Protein AF-A0A8H6G2B4-F1 (afdb_monomer_lite)

Sequence (271 aa):
MQVESRLWPNADLADTNFRVPQVEKMSNISSPSACAISYGSRSFRQDRLPNHQGVSQFLEAVSESLSATGGRSESVWRVLTLRGIDALGGPITESSQVKSTVQRVLETLRPLTTPSESADLKEALISIASKSVTLWESARKDEARLVVVKQPDPSDENKWQAEDMCGMEELSMPPDGKIDTTGLDPLCLFPSLLHINSRGETVVLHRGSALFPTARVWIQGMLGKARHEEELAKALMEARSKVNARRISFSVGPNSPTGGKLDTKPVPDGN

Secondary structure (DSSP, 8-state):
------PPPP---------PPP--------------B-----SS-GGGSTT-HHHHHHHHHHHHHHHHH-HHHHHHHHHHHHHHHHHHS----HHHHHHHHHHHHHHHHGGGS-HHHHHHHHHHHHHHHHHHHHHHHHHHH---EEEEE-S--TT-GGGEEE---TT------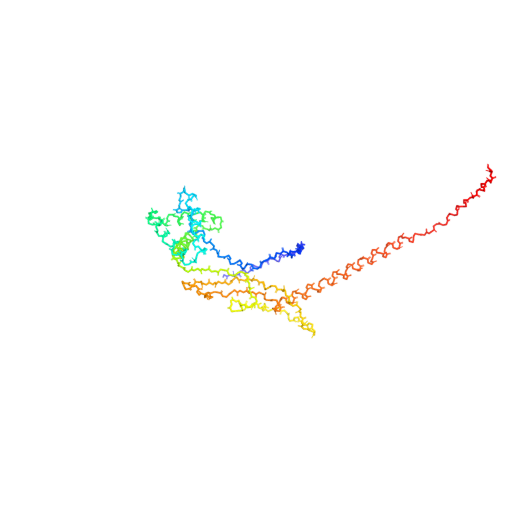-TT-----TTPPPEEEE-EEEEE-TTS-EEEEE-EEEE-TTSHHHHHHHHHHHHHHHHHHHHHHHHHHHHHHHHHHHH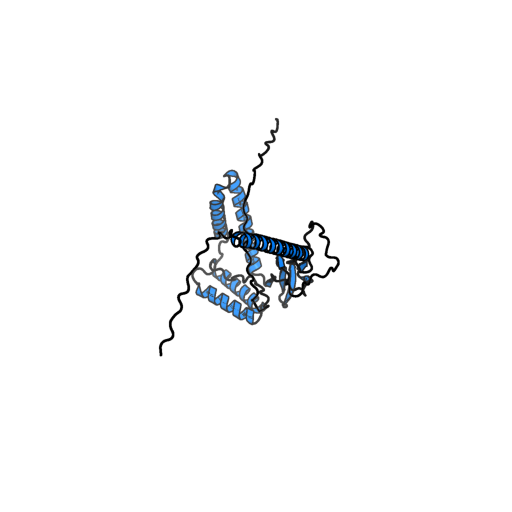-------------PPPPP--

pLDDT: mean 75.26, std 19.35, range [31.31, 97.19]

Structure (mmCIF, N/CA/C/O backbone):
data_AF-A0A8H6G2B4-F1
#
_entry.id   AF-A0A8H6G2B4-F1
#
loop_
_atom_site.group_PDB
_atom_site.id
_atom_site.type_symbol
_atom_site.label_atom_id
_atom_site.label_alt_id
_atom_site.label_comp_id
_atom_site.label_asym_id
_atom_site.label_entity_id
_atom_site.label_seq_id
_atom_site.pdbx_PDB_ins_code
_atom_site.Cartn_x
_atom_site.Cartn_y
_atom_site.Cartn_z
_atom_site.occupancy
_atom_site.B_iso_or_equiv
_atom_site.auth_seq_id
_atom_site.auth_comp_id
_atom_site.auth_asym_id
_atom_site.auth_atom_id
_atom_site.pdbx_PDB_model_num
ATOM 1 N N . MET A 1 1 ? 27.800 38.402 24.213 1.00 40.50 1 MET A N 1
ATOM 2 C CA . MET A 1 1 ? 27.740 36.953 23.930 1.00 40.50 1 MET A CA 1
ATOM 3 C C . MET A 1 1 ? 27.897 36.777 22.432 1.00 40.50 1 MET A C 1
ATOM 5 O O . MET A 1 1 ? 27.013 37.183 21.693 1.00 40.50 1 MET A O 1
ATOM 9 N N . GLN A 1 2 ? 29.071 36.321 21.998 1.00 32.38 2 GLN A N 1
ATOM 10 C CA . GLN A 1 2 ? 29.394 36.069 20.592 1.00 32.38 2 GLN A CA 1
ATOM 11 C C . GLN A 1 2 ? 28.967 34.642 20.238 1.00 32.38 2 GLN A C 1
ATOM 13 O O . GLN A 1 2 ? 29.240 33.715 20.997 1.00 32.38 2 GLN A O 1
ATOM 18 N N . VAL A 1 3 ? 28.261 34.488 19.119 1.00 37.81 3 VAL A N 1
ATOM 19 C CA . VAL A 1 3 ? 27.834 33.195 18.576 1.00 37.81 3 VAL A CA 1
ATOM 20 C C . VAL A 1 3 ? 28.894 32.760 17.567 1.00 37.81 3 VAL A C 1
ATOM 22 O O . VAL A 1 3 ? 29.012 33.356 16.500 1.00 37.81 3 VAL A O 1
ATOM 25 N N . GLU A 1 4 ? 29.697 31.759 17.925 1.00 38.44 4 GLU A N 1
ATOM 26 C CA . GLU A 1 4 ? 30.631 31.109 17.003 1.00 38.44 4 GLU A CA 1
ATOM 27 C C . GLU A 1 4 ? 29.887 30.070 16.154 1.00 38.44 4 GLU A C 1
ATOM 29 O O . GLU A 1 4 ? 29.461 29.022 16.641 1.00 38.44 4 GLU A O 1
ATOM 34 N N . SER A 1 5 ? 29.755 30.360 14.861 1.00 39.59 5 SER A N 1
ATOM 35 C CA . SER A 1 5 ? 29.300 29.414 13.844 1.00 39.59 5 SER A CA 1
ATOM 36 C C . SER A 1 5 ? 30.418 28.418 13.528 1.00 39.59 5 SER A C 1
ATOM 38 O O . SER A 1 5 ? 31.411 28.772 12.893 1.00 39.59 5 SER A O 1
ATOM 40 N N . ARG A 1 6 ? 30.265 27.159 13.953 1.00 46.75 6 ARG A N 1
ATOM 41 C CA . ARG A 1 6 ? 31.164 26.066 13.557 1.00 46.75 6 ARG A CA 1
ATOM 42 C C . ARG A 1 6 ? 30.750 25.508 12.195 1.00 46.75 6 ARG A C 1
ATOM 44 O O . ARG A 1 6 ? 29.712 24.866 12.062 1.00 46.75 6 ARG A O 1
ATOM 51 N N . LEU A 1 7 ? 31.594 25.773 11.202 1.00 39.38 7 LEU A N 1
ATOM 52 C CA . LEU A 1 7 ? 31.615 25.122 9.894 1.00 39.38 7 LEU A CA 1
ATOM 53 C C . LEU A 1 7 ? 31.974 23.637 10.059 1.00 39.38 7 LEU A C 1
ATOM 55 O O . LEU A 1 7 ? 32.959 23.301 10.717 1.00 39.38 7 LEU A O 1
ATOM 59 N N . TRP A 1 8 ? 31.181 22.757 9.452 1.00 40.25 8 TRP A N 1
ATOM 60 C CA . TRP A 1 8 ? 31.509 21.340 9.300 1.00 40.25 8 TRP A CA 1
ATOM 61 C C . TRP A 1 8 ? 32.513 21.165 8.148 1.00 40.25 8 TRP A C 1
ATOM 63 O O . TRP A 1 8 ? 32.355 21.829 7.121 1.00 40.25 8 TRP A O 1
ATOM 73 N N . PRO A 1 9 ? 33.534 20.300 8.273 1.00 45.75 9 PRO A N 1
ATOM 74 C CA . PRO A 1 9 ? 34.445 20.018 7.173 1.00 45.75 9 PRO A CA 1
ATOM 75 C C . PRO A 1 9 ? 33.804 19.068 6.152 1.00 45.75 9 PRO A C 1
ATOM 77 O O . PRO A 1 9 ? 33.114 18.113 6.510 1.00 45.75 9 PRO A O 1
ATOM 80 N N . ASN A 1 10 ? 34.072 19.356 4.877 1.00 37.41 10 ASN A N 1
ATOM 81 C CA . ASN A 1 10 ? 33.730 18.541 3.717 1.00 37.41 10 ASN A CA 1
ATOM 82 C C . ASN A 1 10 ? 34.244 17.105 3.884 1.00 37.41 10 ASN A C 1
ATOM 84 O O . ASN A 1 10 ? 35.442 16.887 4.062 1.00 37.41 10 ASN A O 1
ATOM 88 N N . ALA A 1 11 ? 33.335 16.136 3.794 1.00 41.44 11 ALA A N 1
ATOM 89 C CA . ALA A 1 11 ? 33.684 14.739 3.609 1.00 41.44 11 ALA A CA 1
ATOM 90 C C . ALA A 1 11 ? 33.823 14.467 2.105 1.00 41.44 11 ALA A C 1
ATOM 92 O O . ALA A 1 11 ? 32.829 14.460 1.378 1.00 41.44 11 ALA A O 1
ATOM 93 N N . ASP A 1 12 ? 35.061 14.260 1.658 1.00 39.97 12 ASP A N 1
ATOM 94 C CA . ASP A 1 12 ? 35.385 13.695 0.349 1.00 39.97 12 ASP A CA 1
ATOM 95 C C . ASP A 1 12 ? 34.819 12.269 0.255 1.00 39.97 12 ASP A C 1
ATOM 97 O O . ASP A 1 12 ? 35.324 11.328 0.870 1.00 39.97 12 ASP A O 1
ATOM 101 N N . LEU A 1 13 ? 33.747 12.115 -0.520 1.00 42.53 13 LEU A N 1
ATOM 102 C CA . LEU A 1 13 ? 33.187 10.829 -0.929 1.00 42.53 13 LEU A CA 1
ATOM 103 C C . LEU A 1 13 ? 33.831 10.421 -2.257 1.00 42.53 13 LEU A C 1
ATOM 105 O O . LEU A 1 13 ? 33.310 10.701 -3.334 1.00 42.53 13 LEU A O 1
ATOM 109 N N . ALA A 1 14 ? 34.986 9.764 -2.165 1.00 42.88 14 ALA A N 1
ATOM 110 C CA . ALA A 1 14 ? 35.600 9.067 -3.287 1.00 42.88 14 ALA A CA 1
ATOM 111 C C . ALA A 1 14 ? 35.003 7.656 -3.445 1.00 42.88 14 ALA A C 1
ATOM 113 O O . ALA A 1 14 ? 34.904 6.898 -2.482 1.00 42.88 14 ALA A O 1
ATOM 114 N N . ASP A 1 15 ? 34.626 7.342 -4.686 1.00 44.22 15 ASP A N 1
ATOM 115 C CA . ASP A 1 15 ? 34.469 6.015 -5.293 1.00 44.22 15 ASP A CA 1
ATOM 116 C C . ASP A 1 15 ? 33.775 4.915 -4.477 1.00 44.22 15 ASP A C 1
ATOM 118 O O . ASP A 1 15 ? 34.398 4.035 -3.879 1.00 44.22 15 ASP A O 1
ATOM 122 N N . THR A 1 16 ? 32.448 4.849 -4.613 1.00 39.00 16 THR A N 1
ATOM 123 C CA . THR A 1 16 ? 31.726 3.579 -4.471 1.00 39.00 16 THR A CA 1
ATOM 124 C C . THR A 1 16 ? 31.306 3.078 -5.850 1.00 39.00 16 THR A C 1
ATOM 126 O O . THR A 1 16 ? 30.419 3.621 -6.503 1.00 39.00 16 THR A O 1
ATOM 129 N N . ASN A 1 17 ? 31.971 2.013 -6.304 1.00 37.25 17 ASN A N 1
ATOM 130 C CA . ASN A 1 17 ? 31.583 1.229 -7.474 1.00 37.25 17 ASN A CA 1
ATOM 131 C C . ASN A 1 17 ? 30.217 0.570 -7.225 1.00 37.25 17 ASN A C 1
ATOM 133 O O . ASN A 1 17 ? 30.130 -0.557 -6.732 1.00 37.25 17 ASN A O 1
ATOM 137 N N . PHE A 1 18 ? 29.141 1.277 -7.562 1.00 32.81 18 PHE A N 1
ATOM 138 C CA . PHE A 1 18 ? 27.784 0.752 -7.496 1.00 32.81 18 PHE A CA 1
ATOM 139 C C . PHE A 1 18 ? 27.520 -0.131 -8.723 1.00 32.81 18 PHE A C 1
ATOM 141 O O . PHE A 1 18 ? 27.184 0.338 -9.809 1.00 32.81 18 PHE A O 1
ATOM 148 N N . ARG A 1 19 ? 27.714 -1.444 -8.566 1.00 32.34 19 ARG A N 1
ATOM 149 C CA . ARG A 1 19 ? 27.323 -2.442 -9.569 1.00 32.34 19 ARG A CA 1
ATOM 150 C C . ARG A 1 19 ? 25.804 -2.610 -9.523 1.00 32.34 19 ARG A C 1
ATOM 152 O O . ARG A 1 19 ? 25.279 -3.246 -8.614 1.00 32.34 19 ARG A O 1
ATOM 159 N N . VAL A 1 20 ? 25.107 -2.055 -10.510 1.00 33.66 20 VAL A N 1
ATOM 160 C CA . VAL A 1 20 ? 23.680 -2.323 -10.738 1.00 33.66 20 VAL A CA 1
ATOM 161 C C . VAL A 1 20 ? 23.525 -3.801 -11.137 1.00 33.66 20 VAL A C 1
ATOM 163 O O . VAL A 1 20 ? 24.169 -4.226 -12.101 1.00 33.66 20 VAL A O 1
ATOM 166 N N . PRO A 1 21 ? 22.722 -4.615 -10.427 1.00 35.72 21 PRO A N 1
ATOM 167 C CA . PRO A 1 21 ? 22.418 -5.972 -10.864 1.00 35.72 21 PRO A CA 1
ATOM 168 C C . PRO A 1 21 ? 21.688 -5.927 -12.208 1.00 35.72 21 PRO A C 1
ATOM 170 O O . PRO A 1 21 ? 20.713 -5.190 -12.362 1.00 35.72 21 PRO A O 1
ATOM 173 N N . GLN A 1 22 ? 22.145 -6.718 -13.182 1.00 31.80 22 GLN A N 1
ATOM 174 C CA . GLN A 1 22 ? 21.378 -6.935 -14.402 1.00 31.80 22 GLN A CA 1
ATOM 175 C C . GLN A 1 22 ? 20.041 -7.583 -14.038 1.00 31.80 22 GLN A C 1
ATOM 177 O O . GLN A 1 22 ? 19.995 -8.694 -13.513 1.00 31.80 22 GLN A O 1
ATOM 182 N N . VAL A 1 23 ? 18.956 -6.867 -14.320 1.00 33.72 23 VAL A N 1
ATOM 183 C CA . VAL A 1 23 ? 17.597 -7.400 -14.272 1.00 33.72 23 VAL A CA 1
ATOM 184 C C . VAL A 1 23 ? 17.435 -8.302 -15.492 1.00 33.72 23 VAL A C 1
ATOM 186 O O . VAL A 1 23 ? 17.144 -7.840 -16.596 1.00 33.72 23 VAL A O 1
ATOM 189 N N . GLU A 1 24 ? 17.696 -9.594 -15.309 1.00 35.00 24 GLU A N 1
ATOM 190 C CA . GLU A 1 24 ? 17.334 -10.606 -16.295 1.00 35.00 24 GLU A CA 1
ATOM 191 C C . GLU A 1 24 ? 15.809 -10.656 -16.456 1.00 35.00 24 GLU A C 1
ATOM 193 O O . GLU A 1 24 ? 15.037 -10.573 -15.499 1.00 35.00 24 GLU A O 1
ATOM 198 N N . LYS A 1 25 ? 15.395 -10.746 -17.720 1.00 43.56 25 LYS A N 1
ATOM 199 C CA . LYS A 1 25 ? 14.019 -10.704 -18.215 1.00 43.56 25 LYS A CA 1
ATOM 200 C C . LYS A 1 25 ? 13.110 -11.707 -17.492 1.00 43.56 25 LYS A C 1
ATOM 202 O O . LYS A 1 25 ? 13.072 -12.882 -17.844 1.00 43.56 25 LYS A O 1
ATOM 207 N N . MET A 1 26 ? 12.293 -11.216 -16.563 1.00 31.31 26 MET A N 1
ATOM 208 C CA . MET A 1 26 ? 11.076 -11.895 -16.117 1.00 31.31 26 MET A CA 1
ATOM 209 C C . MET A 1 26 ? 9.918 -11.524 -17.048 1.00 31.31 26 MET A C 1
ATOM 211 O O . MET A 1 26 ? 9.077 -10.695 -16.726 1.00 31.31 26 MET A O 1
ATOM 215 N N . SER A 1 27 ? 9.879 -12.128 -18.232 1.00 38.53 27 SER A N 1
ATOM 216 C CA . SER A 1 27 ? 8.705 -12.095 -19.106 1.00 38.53 27 SER A CA 1
ATOM 217 C C . SER A 1 27 ? 8.196 -13.521 -19.253 1.00 38.53 27 SER A C 1
ATOM 219 O O . SER A 1 27 ? 8.624 -14.211 -20.171 1.00 38.53 27 SER A O 1
ATOM 221 N N . ASN A 1 28 ? 7.393 -13.972 -18.283 1.00 33.97 28 ASN A N 1
ATOM 222 C CA . ASN A 1 28 ? 6.428 -15.076 -18.390 1.00 33.97 28 ASN A CA 1
ATOM 223 C C . ASN A 1 28 ? 5.639 -15.207 -17.073 1.00 33.97 28 ASN A C 1
ATOM 225 O O . ASN A 1 28 ? 5.866 -16.121 -16.285 1.00 33.97 28 ASN A O 1
ATOM 229 N N . ILE A 1 29 ? 4.699 -14.291 -16.831 1.00 36.22 29 ILE A N 1
ATOM 230 C CA . ILE A 1 29 ? 3.568 -14.550 -15.931 1.00 36.22 29 ILE A CA 1
ATOM 231 C C . ILE A 1 29 ? 2.305 -14.168 -16.697 1.00 36.22 29 ILE A C 1
ATOM 233 O O . ILE A 1 29 ? 1.880 -13.018 -16.725 1.00 36.22 29 ILE A O 1
ATOM 237 N N . SER A 1 30 ? 1.728 -15.155 -17.374 1.00 36.88 30 SER A N 1
ATOM 238 C CA . SER A 1 30 ? 0.369 -15.082 -17.889 1.00 36.88 30 SER A CA 1
ATOM 239 C C . SER A 1 30 ? -0.607 -15.256 -16.723 1.00 36.88 30 SER A C 1
ATOM 241 O O . SER A 1 30 ? -0.715 -16.362 -16.197 1.00 36.88 30 SER A O 1
ATOM 243 N N . SER A 1 31 ? -1.280 -14.182 -16.307 1.00 34.62 31 SER A N 1
ATOM 244 C CA . SER A 1 31 ? -2.735 -14.123 -16.060 1.00 34.62 31 SER A CA 1
ATOM 245 C C . SER A 1 31 ? -3.090 -12.816 -15.321 1.00 34.62 31 SER A C 1
ATOM 247 O O . SER A 1 31 ? -2.552 -12.579 -14.237 1.00 34.62 31 SER A O 1
ATOM 249 N N . PRO A 1 32 ? -3.998 -11.968 -15.841 1.00 37.84 32 PRO A N 1
ATOM 250 C CA . PRO A 1 32 ? -4.418 -10.736 -15.189 1.00 37.84 32 PRO A CA 1
ATOM 251 C C . PRO A 1 32 ? -5.609 -11.025 -14.268 1.00 37.84 32 PRO A C 1
ATOM 253 O O . PRO A 1 32 ? -6.746 -10.652 -14.546 1.00 37.84 32 PRO A O 1
ATOM 256 N N . SER A 1 33 ? -5.376 -11.712 -13.152 1.00 33.28 33 SER A N 1
ATOM 257 C CA . SER A 1 33 ? -6.290 -11.580 -12.018 1.00 33.28 33 SER A CA 1
ATOM 258 C C . SER A 1 33 ? -5.812 -10.378 -11.225 1.00 33.28 33 SER A C 1
ATOM 260 O O . SER A 1 33 ? -4.737 -10.441 -10.628 1.00 33.28 33 SER A O 1
ATOM 262 N N . ALA A 1 34 ? -6.582 -9.288 -11.239 1.00 35.31 34 ALA A N 1
ATOM 263 C CA . ALA A 1 34 ? -6.376 -8.153 -10.355 1.00 35.31 34 ALA A CA 1
ATOM 264 C C . ALA A 1 34 ? -6.182 -8.680 -8.928 1.00 35.31 34 ALA A C 1
ATOM 266 O O . ALA A 1 34 ? -7.138 -9.066 -8.254 1.00 35.31 34 ALA A O 1
ATOM 267 N N . CYS A 1 35 ? -4.929 -8.728 -8.475 1.00 35.50 35 CYS A N 1
ATOM 268 C CA . CYS A 1 35 ? -4.586 -9.008 -7.093 1.00 35.50 35 CYS A CA 1
ATOM 269 C C . CYS A 1 35 ? -4.943 -7.745 -6.310 1.00 35.50 35 CYS A C 1
ATOM 271 O O . CYS A 1 35 ? -4.088 -6.973 -5.874 1.00 35.50 35 CYS A O 1
ATOM 273 N N . ALA A 1 36 ? -6.247 -7.515 -6.153 1.00 38.69 36 ALA A N 1
ATOM 274 C CA . ALA A 1 36 ? -6.768 -6.795 -5.019 1.00 38.69 36 ALA A CA 1
ATOM 275 C C . ALA A 1 36 ? -6.333 -7.618 -3.810 1.00 38.69 36 ALA A C 1
ATOM 277 O O . ALA A 1 36 ? -7.033 -8.520 -3.354 1.00 38.69 36 ALA A O 1
ATOM 278 N N . ILE A 1 37 ? -5.135 -7.323 -3.308 1.00 40.34 37 ILE A N 1
ATOM 279 C CA . ILE A 1 37 ? -4.784 -7.645 -1.941 1.00 40.34 37 ILE A CA 1
ATOM 280 C C . ILE A 1 37 ? -5.748 -6.776 -1.138 1.00 40.34 37 ILE A C 1
ATOM 282 O O . ILE A 1 37 ? -5.426 -5.659 -0.733 1.00 40.34 37 ILE A O 1
ATOM 286 N N . SER A 1 38 ? -6.976 -7.270 -0.928 1.00 44.62 38 SER A N 1
ATOM 287 C CA . SER A 1 38 ? -7.663 -6.928 0.299 1.00 44.62 38 SER A CA 1
ATOM 288 C C . SER A 1 38 ? -6.633 -7.298 1.339 1.00 44.62 38 SER A C 1
ATOM 290 O O . SER A 1 38 ? -6.223 -8.462 1.389 1.00 44.62 38 SER A O 1
ATOM 292 N N . TYR A 1 39 ? -6.116 -6.316 2.073 1.00 45.00 39 TYR A N 1
ATOM 293 C CA . TYR A 1 39 ? -5.448 -6.632 3.314 1.00 45.00 39 TYR A CA 1
ATOM 294 C C . TYR A 1 39 ? -6.518 -7.366 4.101 1.00 45.00 39 TYR A C 1
ATOM 296 O O . TYR A 1 39 ? -7.424 -6.756 4.671 1.00 45.00 39 TYR A O 1
ATOM 304 N N . GLY A 1 40 ? -6.468 -8.694 3.982 1.00 44.03 40 GLY A N 1
ATOM 305 C CA . GLY A 1 40 ? -7.176 -9.640 4.793 1.00 44.03 40 GLY A CA 1
ATOM 306 C C . GLY A 1 40 ? -6.641 -9.317 6.156 1.00 44.03 40 GLY A C 1
ATOM 307 O O . GLY A 1 40 ? -5.574 -9.776 6.560 1.00 44.03 40 GLY A O 1
ATOM 308 N N . SER A 1 41 ? -7.334 -8.392 6.808 1.00 51.09 41 SER A N 1
ATOM 309 C CA . SER A 1 41 ? -7.309 -8.265 8.237 1.00 51.09 41 SER A CA 1
ATOM 310 C C . SER A 1 41 ? -7.474 -9.703 8.680 1.00 51.09 41 SER A C 1
ATOM 312 O O . SER A 1 41 ? -8.534 -10.285 8.440 1.00 51.09 41 SER A O 1
ATOM 314 N N . ARG A 1 42 ? -6.409 -10.326 9.198 1.00 54.88 42 ARG A N 1
ATOM 315 C CA . ARG A 1 42 ? -6.564 -11.543 9.986 1.00 54.88 42 ARG A CA 1
ATOM 316 C C . ARG A 1 42 ? -7.462 -11.103 11.124 1.00 54.88 42 ARG A C 1
ATOM 318 O O . ARG A 1 42 ? -7.013 -10.471 12.080 1.00 54.88 42 ARG A O 1
ATOM 325 N N . SER A 1 43 ? -8.763 -11.241 10.891 1.00 58.78 43 SER A N 1
ATOM 326 C CA . SER A 1 43 ? -9.781 -10.464 11.599 1.00 58.78 43 SER A CA 1
ATOM 327 C C . SER A 1 43 ? -9.867 -10.922 13.048 1.00 58.78 43 SER A C 1
ATOM 329 O O . SER A 1 43 ? -10.292 -10.180 13.929 1.00 58.78 43 SER A O 1
ATOM 331 N N . PHE A 1 44 ? -9.344 -12.120 13.295 1.00 64.44 44 PHE A N 1
ATOM 332 C CA . PHE A 1 44 ? -9.270 -12.790 14.570 1.00 64.44 44 PHE A CA 1
ATOM 333 C C . PHE A 1 44 ? -7.801 -12.859 14.999 1.00 64.44 44 PHE A C 1
ATOM 335 O O . PHE A 1 44 ? -7.101 -13.834 14.734 1.00 64.44 44 PHE A O 1
ATOM 342 N N . ARG A 1 45 ? -7.304 -11.787 15.635 1.00 59.47 45 ARG A N 1
ATOM 343 C CA . ARG A 1 45 ? -5.976 -11.807 16.270 1.00 59.47 45 ARG A CA 1
ATOM 344 C C . ARG A 1 45 ? -5.932 -12.890 17.349 1.00 59.47 45 ARG A C 1
ATOM 346 O O . ARG A 1 45 ? -6.840 -12.981 18.175 1.00 59.47 45 ARG A O 1
ATOM 353 N N . GLN A 1 46 ? -4.833 -13.641 17.376 1.00 56.25 46 GLN A N 1
ATOM 354 C CA . GLN A 1 46 ? -4.582 -14.703 18.357 1.00 56.25 46 GLN A CA 1
ATOM 355 C C . GLN A 1 46 ? -4.620 -14.191 19.807 1.00 56.25 46 GLN A C 1
ATOM 357 O O . GLN A 1 46 ? -5.018 -14.926 20.704 1.00 56.25 46 GLN A O 1
ATOM 362 N N . ASP A 1 47 ? -4.307 -12.911 20.026 1.00 59.41 47 ASP A N 1
ATOM 363 C CA . ASP A 1 47 ? -4.218 -12.303 21.358 1.00 59.41 47 ASP A CA 1
ATOM 364 C C . ASP A 1 47 ? -5.547 -12.295 22.142 1.00 59.41 47 ASP A C 1
ATOM 366 O O . ASP A 1 47 ? -5.521 -12.270 23.371 1.00 59.41 47 ASP A O 1
ATOM 370 N N . ARG A 1 48 ? -6.709 -12.315 21.462 1.00 61.59 48 ARG A N 1
ATOM 371 C CA . ARG A 1 48 ? -8.042 -12.400 22.111 1.00 61.59 48 ARG A CA 1
ATOM 372 C C . ARG A 1 48 ? -8.631 -13.813 22.124 1.00 61.59 48 ARG A C 1
ATOM 374 O O . ARG A 1 48 ? -9.658 -14.035 22.755 1.00 61.59 48 ARG A O 1
ATOM 381 N N . LEU A 1 49 ? -7.971 -14.768 21.471 1.00 65.69 49 LEU A N 1
ATOM 382 C CA . LEU A 1 49 ? -8.298 -16.194 21.516 1.00 65.69 49 LEU A CA 1
ATOM 383 C C . LEU A 1 49 ? -7.107 -16.970 22.104 1.00 65.69 49 LEU A C 1
ATOM 385 O O . LEU A 1 49 ? -6.574 -17.863 21.432 1.00 65.69 49 LEU A O 1
ATOM 389 N N . PRO A 1 50 ? -6.637 -16.620 23.322 1.00 57.41 50 PRO A N 1
ATOM 390 C CA . PRO A 1 50 ? -5.488 -17.291 23.903 1.00 57.41 50 PRO A CA 1
ATOM 391 C C . PRO A 1 50 ? -5.791 -18.791 23.994 1.00 57.41 50 PRO A C 1
ATOM 393 O O . PRO A 1 50 ? -6.809 -19.197 24.549 1.00 57.41 50 PRO A O 1
ATOM 396 N N . ASN A 1 51 ? -4.892 -19.602 23.431 1.00 62.72 51 ASN A N 1
ATOM 397 C CA . ASN A 1 51 ? -4.865 -21.072 23.494 1.00 62.72 51 ASN A CA 1
ATOM 398 C C . ASN A 1 51 ? -5.733 -21.862 22.497 1.00 62.72 51 ASN A C 1
ATOM 400 O O . ASN A 1 51 ? -5.770 -23.088 22.591 1.00 62.72 51 ASN A O 1
ATOM 404 N N . HIS A 1 52 ? -6.358 -21.231 21.496 1.00 73.50 52 HIS A N 1
ATOM 405 C CA . HIS A 1 52 ? -7.160 -21.968 20.508 1.00 73.50 52 HIS A CA 1
ATOM 406 C C . HIS A 1 52 ? -6.766 -21.665 19.059 1.00 73.50 52 HIS A C 1
ATOM 408 O O . HIS A 1 52 ? -7.520 -21.048 18.304 1.00 73.50 52 HIS A O 1
ATOM 414 N N . GLN A 1 53 ? -5.602 -22.171 18.635 1.00 76.06 53 GLN A N 1
ATOM 415 C CA . GLN A 1 53 ? -5.165 -22.109 17.231 1.00 76.06 53 GLN A CA 1
ATOM 416 C C . GLN A 1 53 ? -6.244 -22.644 16.268 1.00 76.06 53 GLN A C 1
ATOM 418 O O . GLN A 1 53 ? -6.472 -22.049 15.217 1.00 76.06 53 GLN A O 1
ATOM 423 N N . GLY A 1 54 ? -6.972 -23.695 16.665 1.00 83.50 54 GLY A N 1
ATOM 424 C CA . GLY A 1 54 ? -8.079 -24.248 15.878 1.00 83.50 54 GLY A CA 1
ATOM 425 C C . GLY A 1 54 ? -9.287 -23.313 15.734 1.00 83.50 54 GLY A C 1
ATOM 426 O O . GLY A 1 54 ? -9.929 -23.317 14.691 1.00 83.50 54 GLY A O 1
ATOM 427 N N . VAL A 1 55 ? -9.576 -22.465 16.728 1.00 85.12 55 VAL A N 1
ATOM 428 C CA . VAL A 1 55 ? -10.699 -21.512 16.645 1.00 85.12 55 VAL A CA 1
ATOM 429 C C . VAL A 1 55 ? -10.363 -20.391 15.672 1.00 85.12 55 VAL A C 1
ATOM 431 O O . VAL A 1 55 ? -11.185 -20.049 14.833 1.00 85.12 55 VAL A O 1
ATOM 434 N N . SER A 1 56 ? -9.141 -19.858 15.726 1.00 82.62 56 SER A N 1
ATOM 435 C CA . SER A 1 56 ? -8.697 -18.833 14.775 1.00 82.62 56 SER A CA 1
ATOM 436 C C . SER A 1 56 ? -8.746 -19.345 13.327 1.00 82.62 56 SER A C 1
ATOM 438 O O . SER A 1 56 ? -9.326 -18.675 12.477 1.00 82.62 56 SER A O 1
ATOM 440 N N . GLN A 1 57 ? -8.257 -20.565 13.071 1.00 85.25 57 GLN A N 1
ATOM 441 C CA . GLN A 1 57 ? -8.340 -21.209 11.752 1.00 85.25 57 GLN A CA 1
ATOM 442 C C . GLN A 1 57 ? -9.785 -21.449 11.294 1.00 85.25 57 GLN A C 1
ATOM 444 O O . GLN A 1 57 ? -10.113 -21.196 10.139 1.00 85.25 57 GLN A O 1
ATOM 449 N N . PHE A 1 58 ? -10.663 -21.906 12.192 1.00 90.50 58 PHE A N 1
ATOM 450 C CA . PHE A 1 58 ? -12.080 -22.095 11.879 1.00 90.50 58 PHE A CA 1
ATOM 451 C C . PHE A 1 58 ? -12.757 -20.776 11.490 1.00 90.50 58 PHE A C 1
ATOM 453 O O . PHE A 1 58 ? -13.465 -20.717 10.489 1.00 90.50 58 PHE A O 1
ATOM 460 N N . LEU A 1 59 ? -12.520 -19.706 12.253 1.00 89.75 59 LEU A N 1
ATOM 461 C CA . LEU A 1 59 ? -13.101 -18.396 11.971 1.00 89.75 59 LEU A CA 1
ATOM 462 C C . LEU A 1 59 ? -12.582 -17.809 10.648 1.00 89.75 59 LEU A C 1
ATOM 464 O O . LEU A 1 59 ? -13.352 -17.201 9.906 1.00 89.75 59 LEU A O 1
ATOM 468 N N . GLU A 1 60 ? -11.307 -18.023 10.319 1.00 87.00 60 GLU A N 1
ATOM 469 C CA . GLU A 1 60 ? -10.752 -17.660 9.009 1.00 87.00 60 GLU A CA 1
ATOM 470 C C . GLU A 1 60 ? -11.423 -18.453 7.873 1.00 87.00 60 GLU A C 1
ATOM 472 O O . GLU A 1 60 ? -11.866 -17.850 6.897 1.00 87.00 60 GLU A O 1
ATOM 477 N N . ALA A 1 61 ? -11.609 -19.768 8.029 1.00 89.44 61 ALA A N 1
ATOM 478 C CA . ALA A 1 61 ? -12.279 -20.603 7.028 1.00 89.44 61 ALA A CA 1
ATOM 479 C C . ALA A 1 61 ? -13.751 -20.202 6.800 1.00 89.44 61 ALA A C 1
ATOM 481 O O . ALA A 1 61 ? -14.230 -20.185 5.664 1.00 89.44 61 ALA A O 1
ATOM 482 N N . VAL A 1 62 ? -14.478 -19.838 7.864 1.00 90.81 62 VAL A N 1
ATOM 483 C CA . VAL A 1 62 ? -15.859 -19.335 7.747 1.00 90.81 62 VAL A CA 1
ATOM 484 C C . VAL A 1 62 ? -15.890 -17.974 7.050 1.00 90.81 62 VAL A C 1
ATOM 486 O O . VAL A 1 62 ? -16.723 -17.768 6.168 1.00 90.81 62 VAL A O 1
ATOM 489 N N . SER A 1 63 ? -14.972 -17.062 7.390 1.00 86.75 63 SER A N 1
ATOM 490 C CA . SER A 1 63 ? -14.842 -15.761 6.717 1.00 86.75 63 SER A CA 1
ATOM 491 C C . SER A 1 63 ? -14.591 -15.928 5.212 1.00 86.75 63 SER A C 1
ATOM 493 O O . SER A 1 63 ? -15.252 -15.285 4.394 1.00 86.75 63 SER A O 1
ATOM 495 N N . GLU A 1 64 ? -13.703 -16.845 4.825 1.00 86.31 64 GLU A N 1
ATOM 496 C CA . GLU A 1 64 ? -13.400 -17.135 3.420 1.00 86.31 64 GLU A CA 1
ATOM 497 C C . GLU A 1 64 ? -14.615 -17.719 2.678 1.00 86.31 64 GLU A C 1
ATOM 499 O O . GLU A 1 64 ? -14.984 -17.243 1.601 1.00 86.31 64 GLU A O 1
ATOM 504 N N . SER A 1 65 ? -15.313 -18.678 3.292 1.00 91.00 65 SER A N 1
ATOM 505 C CA . SER A 1 65 ? -16.539 -19.264 2.735 1.00 91.00 65 SER A CA 1
ATOM 506 C C . SER A 1 65 ? -17.654 -18.225 2.540 1.00 91.00 65 SER A C 1
ATOM 508 O O . SER A 1 65 ? -18.306 -18.181 1.490 1.00 91.00 65 SER A O 1
ATOM 510 N N . LEU A 1 66 ? -17.853 -17.335 3.516 1.00 86.69 66 LEU A N 1
ATOM 511 C CA . LEU A 1 66 ? -18.840 -16.259 3.420 1.00 86.69 66 LEU A CA 1
ATOM 512 C C . LEU A 1 66 ? -18.435 -15.201 2.393 1.00 86.69 66 LEU A C 1
ATOM 514 O O . LEU A 1 66 ? -19.302 -14.691 1.682 1.00 86.69 66 LEU A O 1
ATOM 518 N N . SER A 1 67 ? -17.138 -14.910 2.265 1.00 81.50 67 SER A N 1
ATOM 519 C CA . SER A 1 67 ? -16.612 -13.998 1.243 1.00 81.50 67 SER A CA 1
ATOM 520 C C . SER A 1 67 ? -16.919 -14.486 -0.171 1.00 81.50 67 SER A C 1
ATOM 522 O O . SER A 1 67 ? -17.249 -13.667 -1.029 1.00 81.50 67 SER A O 1
ATOM 524 N N . ALA A 1 68 ? -16.868 -15.803 -0.402 1.00 83.06 68 ALA A N 1
ATOM 525 C CA . ALA A 1 68 ? -17.211 -16.411 -1.687 1.00 83.06 68 ALA A CA 1
ATOM 526 C C . ALA A 1 68 ? -18.707 -16.282 -2.035 1.00 83.06 68 ALA A C 1
ATOM 528 O O . ALA A 1 68 ? -19.061 -16.211 -3.209 1.00 83.06 68 ALA A O 1
ATOM 529 N N . THR A 1 69 ? -19.582 -16.217 -1.026 1.00 83.81 69 THR A N 1
ATOM 530 C CA . THR A 1 69 ? -21.039 -16.068 -1.208 1.00 83.81 69 THR A CA 1
ATOM 531 C C . THR A 1 69 ? -21.454 -14.594 -1.330 1.00 83.81 69 THR A C 1
ATOM 533 O O . THR A 1 69 ? -22.432 -14.267 -2.001 1.00 83.81 69 THR A O 1
ATOM 536 N N . GLY A 1 70 ? -20.696 -13.686 -0.707 1.00 74.94 70 GLY A N 1
ATOM 537 C CA . GLY A 1 70 ? -20.873 -12.240 -0.808 1.00 74.94 70 GLY A CA 1
ATOM 538 C C . GLY A 1 70 ? -20.157 -11.479 0.312 1.00 74.94 70 GLY A C 1
ATOM 539 O O . GLY A 1 70 ? -20.247 -11.825 1.488 1.00 74.94 70 GLY A O 1
ATOM 540 N N . GLY A 1 71 ? -19.487 -10.371 -0.024 1.00 71.75 71 GLY A N 1
ATOM 541 C CA . GLY A 1 71 ? -18.706 -9.598 0.956 1.00 71.75 71 GLY A CA 1
ATOM 542 C C . GLY A 1 71 ? -19.528 -9.026 2.122 1.00 71.75 71 GLY A C 1
ATOM 543 O O . GLY A 1 71 ? -19.004 -8.836 3.216 1.00 71.75 71 GLY A O 1
ATOM 544 N N . ARG A 1 72 ? -20.834 -8.793 1.927 1.00 78.75 72 ARG A N 1
ATOM 545 C CA . ARG A 1 72 ? -21.717 -8.276 2.984 1.00 78.75 72 ARG A CA 1
ATOM 546 C C . ARG A 1 72 ? -21.999 -9.313 4.072 1.00 78.75 72 ARG A C 1
ATOM 548 O O . ARG A 1 72 ? -21.985 -8.958 5.246 1.00 78.75 72 ARG A O 1
ATOM 555 N N . SER A 1 73 ? -22.252 -10.571 3.702 1.00 83.56 73 SER A N 1
ATOM 556 C CA . SER A 1 73 ? -22.494 -11.645 4.676 1.00 83.56 73 SER A CA 1
ATOM 557 C C . SER A 1 73 ? -21.271 -11.898 5.545 1.00 83.56 73 SER A C 1
ATOM 559 O O . SER A 1 73 ? -21.420 -12.064 6.754 1.00 83.56 73 SER A O 1
ATOM 561 N N . GLU A 1 74 ? -20.074 -11.856 4.953 1.00 85.19 74 GLU A N 1
ATOM 562 C CA . GLU A 1 74 ? -18.827 -11.960 5.711 1.00 85.19 74 GLU A CA 1
ATOM 563 C C . GLU A 1 74 ? -18.683 -10.804 6.698 1.00 85.19 74 GLU A C 1
ATOM 565 O O . GLU A 1 74 ? -18.487 -11.050 7.885 1.00 85.19 74 GLU A O 1
ATOM 570 N N . SER A 1 75 ? -18.865 -9.560 6.243 1.00 79.56 75 SER A N 1
ATOM 571 C CA . SER A 1 75 ? -18.664 -8.382 7.090 1.00 79.56 75 SER A CA 1
ATOM 572 C C . SER A 1 75 ? -19.623 -8.369 8.287 1.00 79.56 75 SER A C 1
ATOM 574 O O . SER A 1 75 ? -19.195 -8.189 9.428 1.00 79.56 75 SER A O 1
ATOM 576 N N . VAL A 1 76 ? -20.908 -8.669 8.058 1.00 84.12 76 VAL A N 1
ATOM 577 C CA . VAL A 1 76 ? -21.916 -8.776 9.128 1.00 84.12 76 VAL A CA 1
ATOM 578 C C . VAL A 1 76 ? -21.558 -9.892 10.111 1.00 84.12 76 VAL A C 1
ATOM 580 O O . VAL A 1 76 ? -21.561 -9.675 11.324 1.00 84.12 76 VAL A O 1
ATOM 583 N N . TRP A 1 77 ? -21.218 -11.082 9.607 1.00 88.94 77 TRP A N 1
ATOM 584 C CA . TRP A 1 77 ? -20.827 -12.211 10.450 1.00 88.94 77 TRP A CA 1
ATOM 585 C C . TRP A 1 77 ? -19.573 -11.903 11.275 1.00 88.94 77 TRP A C 1
ATOM 587 O O . TRP A 1 77 ? -19.541 -12.190 12.472 1.00 88.94 77 TRP A O 1
ATOM 597 N N . ARG A 1 78 ? -18.566 -11.270 10.668 1.00 85.75 78 ARG A N 1
ATOM 598 C CA . ARG A 1 78 ? -17.318 -10.855 11.314 1.00 85.75 78 ARG A CA 1
ATOM 599 C C . ARG A 1 78 ? -17.596 -9.882 12.454 1.00 85.75 78 ARG A C 1
ATOM 601 O O . ARG A 1 78 ? -17.134 -10.115 13.570 1.00 85.75 78 ARG A O 1
ATOM 608 N N . VAL A 1 79 ? -18.404 -8.846 12.218 1.00 83.44 79 VAL A N 1
ATOM 609 C CA . VAL A 1 79 ? -18.790 -7.872 13.253 1.00 83.44 79 VAL A CA 1
ATOM 610 C C . VAL A 1 79 ? -19.532 -8.551 14.408 1.00 83.44 79 VAL A C 1
ATOM 612 O O . VAL A 1 79 ? -19.198 -8.310 15.569 1.00 83.44 79 VAL A O 1
ATOM 615 N N . LEU A 1 80 ? -20.507 -9.420 14.122 1.00 86.50 80 LEU A N 1
ATOM 616 C CA . LEU A 1 80 ? -21.258 -10.136 15.162 1.00 86.50 80 LEU A CA 1
ATOM 617 C C . LEU A 1 80 ? -20.368 -11.094 15.959 1.00 86.50 80 LEU A C 1
ATOM 619 O O . LEU A 1 80 ? -20.438 -11.121 17.187 1.00 86.50 80 LEU A O 1
ATOM 623 N N . THR A 1 81 ? -19.493 -11.830 15.277 1.00 87.81 81 THR A N 1
ATOM 624 C CA . THR A 1 81 ? -18.554 -12.765 15.903 1.00 87.81 81 THR A CA 1
ATOM 625 C C . THR A 1 81 ? -17.582 -12.029 16.813 1.00 87.81 81 THR A C 1
ATOM 627 O O . THR A 1 81 ? -17.376 -12.438 17.952 1.00 87.81 81 THR A O 1
ATOM 630 N N . LEU A 1 82 ? -17.028 -10.902 16.362 1.00 82.38 82 LEU A N 1
ATOM 631 C CA . LEU A 1 82 ? -16.118 -10.091 17.169 1.00 82.38 82 LEU A CA 1
ATOM 632 C C . LEU A 1 82 ? -16.821 -9.471 18.376 1.00 82.38 82 LEU A C 1
ATOM 634 O O . LEU A 1 82 ? -16.252 -9.485 19.462 1.00 82.38 82 LEU A O 1
ATOM 638 N N . ARG A 1 83 ? -18.071 -9.012 18.228 1.00 83.00 83 ARG A N 1
ATOM 639 C CA . ARG A 1 83 ? -18.894 -8.577 19.370 1.00 83.00 83 ARG A CA 1
ATOM 640 C C . ARG A 1 83 ? -19.134 -9.713 20.366 1.00 83.00 83 ARG A C 1
ATOM 642 O O . ARG A 1 83 ? -19.060 -9.479 21.567 1.00 83.00 83 ARG A O 1
ATOM 649 N N . GLY A 1 84 ? -19.398 -10.926 19.881 1.00 85.75 84 GLY A N 1
ATOM 650 C CA . GLY A 1 84 ? -19.553 -12.116 20.719 1.00 85.75 84 GLY A CA 1
ATOM 651 C C . GLY A 1 84 ? -18.272 -12.462 21.479 1.00 85.75 84 GLY A C 1
ATOM 652 O O . GLY A 1 84 ? -18.312 -12.644 22.690 1.00 85.75 84 GLY A O 1
ATOM 653 N N . ILE A 1 85 ? -17.124 -12.477 20.795 1.00 83.38 85 ILE A N 1
ATOM 654 C CA . ILE A 1 85 ? -15.810 -12.708 21.415 1.00 83.38 85 ILE A CA 1
ATOM 655 C C . ILE A 1 85 ? -15.512 -11.635 22.467 1.00 83.38 85 ILE A C 1
ATOM 657 O O . ILE A 1 85 ? -15.080 -11.966 23.567 1.00 83.38 85 ILE A O 1
ATOM 661 N N . ASP A 1 86 ? -15.775 -10.364 22.162 1.00 77.88 86 ASP A N 1
ATOM 662 C CA . ASP A 1 86 ? -15.558 -9.262 23.101 1.00 77.88 86 ASP A CA 1
ATOM 663 C C . ASP A 1 86 ? -16.457 -9.385 24.346 1.00 77.88 86 ASP A C 1
ATOM 665 O O . ASP A 1 86 ? -16.011 -9.090 25.452 1.00 77.88 86 ASP A O 1
ATOM 669 N N . ALA A 1 87 ? -17.696 -9.869 24.195 1.00 82.00 87 ALA A N 1
ATOM 670 C CA . ALA A 1 87 ? -18.593 -10.133 25.321 1.00 82.00 87 ALA A CA 1
ATOM 671 C C . ALA A 1 87 ? -18.119 -11.307 26.200 1.00 82.00 87 ALA A C 1
ATOM 673 O O . ALA A 1 87 ? -18.345 -11.299 27.409 1.00 82.00 87 ALA A O 1
ATOM 674 N N . LEU A 1 88 ? -17.452 -12.303 25.606 1.00 82.06 88 LEU A N 1
ATOM 675 C CA . LEU A 1 88 ? -16.898 -13.464 26.312 1.00 82.06 88 LEU A CA 1
ATOM 676 C C . LEU A 1 88 ? -15.552 -13.163 26.990 1.00 82.06 88 LEU A C 1
ATOM 678 O O . LEU A 1 88 ? -15.258 -13.725 28.042 1.00 82.06 88 LEU A O 1
ATOM 682 N N . GLY A 1 89 ? -14.733 -12.289 26.400 1.00 69.88 89 GLY A N 1
ATOM 683 C CA . GLY A 1 89 ? -13.356 -12.008 26.827 1.00 69.88 89 GLY A CA 1
ATOM 684 C C . GLY A 1 89 ? -13.210 -11.174 28.105 1.00 69.88 89 GLY A C 1
ATOM 685 O O . GLY A 1 89 ? -12.084 -10.885 28.510 1.00 69.88 89 GLY A O 1
ATOM 686 N N . GLY A 1 90 ? -14.318 -10.777 28.740 1.00 64.56 90 GLY A N 1
ATOM 687 C CA . GLY A 1 90 ? -14.321 -9.780 29.808 1.00 64.56 90 GLY A CA 1
ATOM 688 C C . GLY A 1 90 ? -13.794 -8.418 29.326 1.00 64.56 90 GLY A C 1
ATOM 689 O O . GLY A 1 90 ? -13.329 -8.281 28.193 1.00 64.56 90 GLY A O 1
ATOM 690 N N . PRO A 1 91 ? -13.852 -7.368 30.160 1.00 60.50 91 PRO A N 1
ATOM 691 C CA . PRO A 1 91 ? -13.164 -6.126 29.852 1.00 60.50 91 PRO A CA 1
ATOM 692 C C . PRO A 1 91 ? -11.661 -6.414 29.861 1.00 60.50 91 PRO A C 1
ATOM 694 O O . PRO A 1 91 ? -11.015 -6.387 30.910 1.00 60.50 91 PRO A O 1
ATOM 697 N N . ILE A 1 92 ? -11.093 -6.711 28.690 1.00 59.06 92 ILE A N 1
ATOM 698 C CA . ILE A 1 92 ? -9.652 -6.631 28.483 1.00 59.06 92 ILE A CA 1
ATOM 699 C C . ILE A 1 92 ? -9.291 -5.233 28.953 1.00 59.06 92 ILE A C 1
ATOM 701 O O . ILE A 1 92 ? -9.771 -4.240 28.411 1.00 59.06 92 ILE A O 1
ATOM 705 N N . THR A 1 93 ? -8.509 -5.145 30.023 1.00 62.56 93 THR A N 1
ATOM 706 C CA . THR A 1 93 ? -7.995 -3.870 30.500 1.00 62.56 93 THR A CA 1
ATOM 707 C C . THR A 1 93 ? -7.006 -3.405 29.444 1.00 62.56 93 THR A C 1
ATOM 709 O O . THR A 1 93 ? -5.811 -3.652 29.560 1.00 62.56 93 THR A O 1
ATOM 712 N N . GLU A 1 94 ? -7.501 -2.760 28.386 1.00 66.12 94 GLU A N 1
ATOM 713 C CA . GLU A 1 94 ? -6.734 -2.177 27.277 1.00 66.12 94 GLU A CA 1
ATOM 714 C C . GLU A 1 94 ? -5.555 -1.354 27.800 1.00 66.12 94 GLU A C 1
ATOM 716 O O . GLU A 1 94 ? -4.460 -1.371 27.243 1.00 66.12 94 GLU A O 1
ATOM 721 N N . SER A 1 95 ? -5.751 -0.736 28.969 1.00 70.56 95 SER A N 1
ATOM 722 C CA . SER A 1 95 ? -4.720 -0.046 29.736 1.00 70.56 95 SER A CA 1
ATOM 723 C C . SER A 1 95 ? -3.479 -0.906 30.019 1.00 70.56 95 SER A C 1
ATOM 725 O O . SER A 1 95 ? -2.368 -0.396 29.926 1.00 70.56 95 SER A O 1
ATOM 727 N N . SER A 1 96 ? -3.624 -2.189 30.360 1.00 80.56 96 SER A N 1
ATOM 728 C CA . SER A 1 96 ? -2.502 -3.069 30.720 1.00 80.56 96 SER A CA 1
ATOM 729 C C . SER A 1 96 ? -1.643 -3.443 29.509 1.00 80.56 96 SER A C 1
ATOM 731 O O . SER A 1 96 ? -0.419 -3.318 29.570 1.00 80.56 96 SER A O 1
ATOM 733 N N . GLN A 1 97 ? -2.269 -3.811 28.385 1.00 80.44 97 GLN A N 1
ATOM 734 C CA . GLN A 1 97 ? -1.562 -4.133 27.145 1.00 80.44 97 GLN A CA 1
ATOM 735 C C . GLN A 1 97 ? -0.857 -2.899 26.584 1.00 80.44 97 GLN A C 1
ATOM 737 O O . GLN A 1 97 ? 0.348 -2.966 26.347 1.00 80.44 97 GLN A O 1
ATOM 742 N N . VAL A 1 98 ? -1.558 -1.762 26.482 1.00 86.69 98 VAL A N 1
ATOM 743 C CA . VAL A 1 98 ? -0.974 -0.487 26.035 1.00 86.69 98 VAL A CA 1
ATOM 744 C C . VAL A 1 98 ? 0.237 -0.117 26.889 1.00 86.69 98 VAL A C 1
ATOM 746 O O . VAL A 1 98 ? 1.307 0.156 26.348 1.00 86.69 98 VAL A O 1
ATOM 749 N N . LYS A 1 99 ? 0.114 -0.184 28.222 1.00 89.38 99 LYS A N 1
ATOM 750 C CA . LYS A 1 99 ? 1.236 0.082 29.135 1.00 89.38 99 LYS A CA 1
ATOM 751 C C . LYS A 1 99 ? 2.405 -0.874 28.900 1.00 89.38 99 LYS A C 1
ATOM 753 O O . LYS A 1 99 ? 3.541 -0.413 28.847 1.00 89.38 99 LYS A O 1
ATOM 758 N N . SER A 1 100 ? 2.148 -2.172 28.723 1.00 89.00 100 SER A N 1
ATOM 759 C CA . SER A 1 100 ? 3.204 -3.165 28.478 1.00 89.00 100 SER A CA 1
ATOM 760 C C . SER A 1 100 ? 3.941 -2.930 27.152 1.00 89.00 100 SER A C 1
ATOM 762 O O . SER A 1 100 ? 5.167 -3.028 27.095 1.00 89.00 100 SER A O 1
ATOM 764 N N . THR A 1 101 ? 3.213 -2.564 26.091 1.00 89.56 101 THR A N 1
ATOM 765 C CA . THR A 1 101 ? 3.788 -2.284 24.773 1.00 89.56 101 THR A CA 1
ATOM 766 C C . THR A 1 101 ? 4.608 -1.004 24.807 1.00 89.56 101 THR A C 1
ATOM 768 O O . THR A 1 101 ? 5.747 -1.007 24.348 1.00 89.56 101 THR A O 1
ATOM 771 N N . VAL A 1 102 ? 4.072 0.070 25.397 1.00 93.62 102 VAL A N 1
ATOM 772 C CA . VAL A 1 102 ? 4.799 1.339 25.539 1.00 93.62 102 VAL A CA 1
ATOM 773 C C . VAL A 1 102 ? 6.064 1.148 26.368 1.00 93.62 102 VAL A C 1
ATOM 775 O O . VAL A 1 102 ? 7.116 1.639 25.977 1.00 93.62 102 VAL A O 1
ATOM 778 N N . GLN A 1 103 ? 5.996 0.385 27.461 1.00 93.94 103 GLN A N 1
ATOM 779 C CA . GLN A 1 103 ? 7.165 0.081 28.284 1.00 93.94 103 GLN A CA 1
ATOM 780 C C . GLN A 1 103 ? 8.272 -0.611 27.473 1.00 93.94 103 GLN A C 1
ATOM 782 O O . GLN A 1 103 ? 9.427 -0.203 27.548 1.00 93.94 103 GLN A O 1
ATOM 787 N N . ARG A 1 104 ? 7.923 -1.587 26.626 1.00 93.06 104 ARG A N 1
ATOM 788 C CA . ARG A 1 104 ? 8.884 -2.279 25.750 1.00 93.06 104 ARG A CA 1
ATOM 789 C C . ARG A 1 104 ? 9.516 -1.347 24.712 1.00 93.06 104 ARG A C 1
ATOM 791 O O . ARG A 1 104 ? 10.714 -1.432 24.440 1.00 93.06 104 ARG A O 1
ATOM 798 N N . VAL A 1 105 ? 8.719 -0.449 24.131 1.00 93.19 105 VAL A N 1
ATOM 799 C CA . VAL A 1 105 ? 9.217 0.566 23.187 1.00 93.19 105 VAL A CA 1
ATOM 800 C C . VAL A 1 105 ? 10.173 1.523 23.896 1.00 93.19 105 VAL A C 1
ATOM 802 O O . VAL A 1 105 ? 11.261 1.775 23.389 1.00 93.19 105 VAL A O 1
ATOM 805 N N . LEU A 1 106 ? 9.821 1.992 25.094 1.00 94.25 106 LEU A N 1
ATOM 806 C CA . LEU A 1 106 ? 10.684 2.854 25.904 1.00 94.25 106 LEU A CA 1
ATOM 807 C C . LEU A 1 106 ? 12.001 2.172 26.276 1.00 94.25 106 LEU A C 1
ATOM 809 O O . LEU A 1 106 ? 13.050 2.798 26.190 1.00 94.25 106 LEU A O 1
ATOM 813 N N . GLU A 1 107 ? 11.976 0.891 26.644 1.00 94.50 107 GLU A N 1
ATOM 814 C CA . GLU A 1 107 ? 13.192 0.115 26.921 1.00 94.50 107 GLU A CA 1
ATOM 815 C C . GLU A 1 107 ? 14.105 0.017 25.697 1.00 94.50 107 GLU A C 1
ATOM 817 O O . GLU A 1 107 ? 15.324 0.116 25.831 1.00 94.50 107 GLU A O 1
ATOM 822 N N . THR A 1 108 ? 13.517 -0.106 24.506 1.00 95.94 108 THR A N 1
ATOM 823 C CA . THR A 1 108 ? 14.253 -0.158 23.236 1.00 95.94 108 THR A CA 1
ATOM 824 C C . THR A 1 108 ? 14.848 1.203 22.869 1.00 95.94 108 THR A C 1
ATOM 826 O O . THR A 1 108 ? 15.981 1.276 22.400 1.00 95.94 108 THR A O 1
ATOM 829 N N . LEU A 1 109 ? 14.103 2.288 23.098 1.00 93.12 109 LEU A N 1
ATOM 830 C CA . LEU A 1 109 ? 14.528 3.658 22.791 1.00 93.12 109 LEU A CA 1
ATOM 831 C C . LEU A 1 109 ? 15.435 4.270 23.862 1.00 93.12 109 LEU A C 1
ATOM 833 O O . LEU A 1 109 ? 16.073 5.287 23.604 1.00 93.12 109 LEU A O 1
ATOM 837 N N . ARG A 1 110 ? 15.548 3.632 25.032 1.00 93.62 110 ARG A N 1
ATOM 838 C CA . ARG A 1 110 ? 16.330 4.106 26.178 1.00 93.62 110 ARG A CA 1
ATOM 839 C C . ARG A 1 110 ? 17.742 4.603 25.829 1.00 93.62 110 ARG A C 1
ATOM 841 O O . ARG A 1 110 ? 18.116 5.628 26.392 1.00 93.62 110 ARG A O 1
ATOM 848 N N . PRO A 1 111 ? 18.530 3.957 24.942 1.00 94.94 111 PRO A N 1
ATOM 849 C CA . PRO A 1 111 ? 19.868 4.441 24.589 1.00 94.94 111 PRO A CA 1
ATOM 850 C C . PRO A 1 111 ? 19.882 5.791 23.854 1.00 94.94 111 PRO A C 1
ATOM 852 O O . PRO A 1 111 ? 20.924 6.433 23.797 1.00 94.94 111 PRO A O 1
ATOM 855 N N . LEU A 1 112 ? 18.751 6.200 23.275 1.00 93.31 112 LEU A N 1
ATOM 856 C CA . LEU A 1 112 ? 18.615 7.390 22.430 1.00 93.31 112 LEU A CA 1
ATOM 857 C C . LEU A 1 112 ? 17.924 8.559 23.142 1.00 93.31 112 LEU A C 1
ATOM 859 O O . LEU A 1 112 ? 17.907 9.666 22.616 1.00 93.31 112 LEU A O 1
ATOM 863 N N . THR A 1 113 ? 17.340 8.320 24.316 1.00 92.44 113 THR A N 1
ATOM 864 C CA . THR A 1 113 ? 16.527 9.302 25.047 1.00 92.44 113 THR A CA 1
ATOM 865 C C . THR A 1 113 ? 17.188 9.731 26.340 1.00 92.44 113 THR A C 1
ATOM 867 O O . THR A 1 113 ? 17.631 8.893 27.130 1.00 92.44 113 THR A O 1
ATOM 870 N N . THR A 1 114 ? 17.184 11.035 26.606 1.00 93.25 114 THR A N 1
ATOM 871 C CA . THR A 1 114 ? 17.627 11.555 27.901 1.00 93.25 114 THR A CA 1
ATOM 872 C C . THR A 1 114 ? 16.586 11.270 28.996 1.00 93.25 114 THR A C 1
ATOM 874 O O . THR A 1 114 ? 15.391 11.146 28.707 1.00 93.25 114 THR A O 1
ATOM 877 N N . PRO A 1 115 ? 16.986 11.180 30.281 1.00 89.12 115 PRO A N 1
ATOM 878 C CA . PRO A 1 115 ? 16.035 10.973 31.375 1.00 89.12 115 PRO A CA 1
ATOM 879 C C . PRO A 1 115 ? 14.937 12.045 31.439 1.00 89.12 115 PRO A C 1
ATOM 881 O O . PRO A 1 115 ? 13.794 11.711 31.749 1.00 89.12 115 PRO A O 1
ATOM 884 N N . SER A 1 116 ? 15.263 13.296 31.092 1.00 88.38 116 SER A N 1
ATOM 885 C CA . SER A 1 116 ? 14.322 14.423 31.035 1.00 88.38 116 SER A CA 1
ATOM 886 C C . SER A 1 116 ? 13.235 14.251 29.974 1.00 88.38 116 SER A C 1
ATOM 888 O O . SER A 1 116 ? 12.093 14.602 30.230 1.00 88.38 116 SER A O 1
ATOM 890 N N . GLU A 1 117 ? 13.556 13.664 28.819 1.00 91.81 117 GLU A N 1
ATOM 891 C CA . GLU A 1 117 ? 12.600 13.453 27.718 1.00 91.81 117 GLU A CA 1
ATOM 892 C C . GLU A 1 117 ? 11.774 12.170 27.894 1.00 91.81 117 GLU A C 1
ATOM 894 O O . GLU A 1 117 ? 10.743 11.985 27.249 1.00 91.81 117 GLU A O 1
ATOM 899 N N . SER A 1 118 ? 12.219 11.258 28.764 1.00 91.75 118 SER A N 1
ATOM 900 C CA . SER A 1 118 ? 11.603 9.935 28.913 1.00 91.75 118 SER A CA 1
ATOM 901 C C . SER A 1 118 ? 10.159 9.984 29.426 1.00 91.75 118 SER A C 1
ATOM 903 O O . SER A 1 118 ? 9.344 9.141 29.042 1.00 91.75 118 SER A O 1
ATOM 905 N N . ALA A 1 119 ? 9.830 10.966 30.273 1.00 91.69 119 ALA A N 1
ATOM 906 C CA . ALA A 1 119 ? 8.489 11.140 30.822 1.00 91.69 119 ALA A CA 1
ATOM 907 C C . ALA A 1 119 ? 7.511 11.641 29.749 1.00 91.69 119 ALA A C 1
ATOM 909 O O . ALA A 1 119 ? 6.479 11.005 29.523 1.00 91.69 119 ALA A O 1
ATOM 910 N N . ASP A 1 120 ? 7.889 12.701 29.032 1.00 93.50 120 ASP A N 1
ATOM 911 C CA . ASP A 1 120 ? 7.090 13.286 27.952 1.00 93.50 120 ASP A CA 1
ATOM 912 C C . ASP A 1 120 ? 6.901 12.285 26.805 1.00 93.50 120 ASP A C 1
ATOM 914 O O . ASP A 1 120 ? 5.791 12.090 26.304 1.00 93.50 120 ASP A O 1
ATOM 918 N N . LEU A 1 121 ? 7.966 11.563 26.435 1.00 93.44 121 LEU A N 1
ATOM 919 C CA . LEU A 1 121 ? 7.894 10.508 25.429 1.00 93.44 121 LEU A CA 1
ATOM 920 C C . LEU A 1 121 ? 6.956 9.377 25.863 1.00 93.44 121 LEU A C 1
ATOM 922 O O . LEU A 1 121 ? 6.174 8.881 25.053 1.00 93.44 121 LEU A O 1
ATOM 926 N N . LYS A 1 122 ? 7.008 8.958 27.133 1.00 94.75 122 LYS A N 1
ATOM 927 C CA . LYS A 1 122 ? 6.105 7.932 27.667 1.00 94.75 122 LYS A CA 1
ATOM 928 C C . LYS A 1 122 ? 4.650 8.369 27.562 1.00 94.75 122 LYS A C 1
ATOM 930 O O . LYS A 1 122 ? 3.817 7.571 27.135 1.00 94.75 122 LYS A O 1
ATOM 935 N N . GLU A 1 123 ? 4.338 9.605 27.936 1.00 93.81 123 GLU A N 1
ATOM 936 C CA . GLU A 1 123 ? 2.982 10.140 27.830 1.00 93.81 123 GLU A CA 1
ATOM 937 C C . GLU A 1 123 ? 2.517 10.212 26.367 1.00 93.81 123 GLU A C 1
ATOM 939 O O . GLU A 1 123 ? 1.428 9.729 26.039 1.00 93.81 123 GLU A O 1
ATOM 944 N N . ALA A 1 124 ? 3.374 10.703 25.466 1.00 94.62 124 ALA A N 1
ATOM 945 C CA . ALA A 1 124 ? 3.097 10.745 24.034 1.00 94.62 124 ALA A CA 1
ATOM 946 C C . ALA A 1 124 ? 2.844 9.343 23.453 1.00 94.62 124 ALA A C 1
ATOM 948 O O . ALA A 1 124 ? 1.862 9.137 22.736 1.00 94.62 124 ALA A O 1
ATOM 949 N N . LEU A 1 125 ? 3.669 8.354 23.806 1.00 94.12 125 LEU A N 1
ATOM 950 C CA . LEU A 1 125 ? 3.504 6.967 23.367 1.00 94.12 125 LEU A CA 1
ATOM 951 C C . LEU A 1 125 ? 2.224 6.332 23.920 1.00 94.12 125 LEU A C 1
ATOM 953 O O . LEU A 1 125 ? 1.527 5.646 23.174 1.00 94.12 125 LEU A O 1
ATOM 957 N N . ILE A 1 126 ? 1.870 6.576 25.189 1.00 93.31 126 ILE A N 1
ATOM 958 C CA . ILE A 1 126 ? 0.592 6.119 25.763 1.00 93.31 126 ILE A CA 1
ATOM 959 C C . ILE A 1 126 ? -0.581 6.735 25.002 1.00 93.31 126 ILE A C 1
ATOM 961 O O . ILE A 1 126 ? -1.526 6.021 24.660 1.00 93.31 126 ILE A O 1
ATOM 965 N N . SER A 1 127 ? -0.519 8.034 24.709 1.00 92.44 127 SER A N 1
ATOM 966 C CA . SER A 1 127 ? -1.552 8.744 23.952 1.00 92.44 127 SER A CA 1
ATOM 967 C C . SER A 1 127 ? -1.715 8.165 22.543 1.00 92.44 127 SER A C 1
ATOM 969 O O . SER A 1 127 ? -2.828 7.826 22.138 1.00 92.44 127 SER A O 1
ATOM 971 N N . ILE A 1 128 ? -0.609 7.963 21.817 1.00 91.56 128 ILE A N 1
ATOM 972 C CA . ILE A 1 128 ? -0.605 7.371 20.470 1.00 91.56 128 ILE A CA 1
ATOM 973 C C . ILE A 1 128 ? -1.146 5.941 20.499 1.00 91.56 128 ILE A C 1
ATOM 975 O O . ILE A 1 128 ? -2.019 5.598 19.700 1.00 91.56 128 ILE A O 1
ATOM 979 N N . ALA A 1 129 ? -0.663 5.107 21.420 1.00 89.19 129 ALA A N 1
ATOM 980 C CA . ALA A 1 129 ? -1.087 3.718 21.528 1.00 89.19 129 ALA A CA 1
ATOM 981 C C . ALA A 1 129 ? -2.578 3.611 21.881 1.00 89.19 129 ALA A C 1
ATOM 983 O O . ALA A 1 129 ? -3.295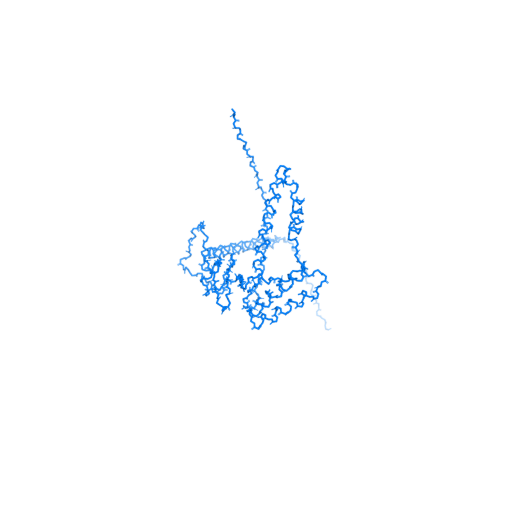 2.839 21.251 1.00 89.19 129 ALA A O 1
ATOM 984 N N . SER A 1 130 ? -3.068 4.440 22.807 1.00 88.12 130 SER A N 1
ATOM 985 C CA . SER A 1 130 ? -4.490 4.476 23.176 1.00 88.12 130 SER A CA 1
ATOM 986 C C . SER A 1 130 ? -5.365 4.901 21.995 1.00 88.12 130 SER A C 1
ATOM 988 O O . SER A 1 130 ? -6.317 4.203 21.658 1.00 88.12 130 SER A O 1
ATOM 990 N N . LYS A 1 131 ? -4.998 5.984 21.291 1.00 87.56 131 LYS A N 1
ATOM 991 C CA . LYS A 1 131 ? -5.706 6.430 20.077 1.00 87.56 131 LYS A CA 1
ATOM 992 C C . LYS A 1 131 ? -5.708 5.357 18.989 1.00 87.56 131 LYS A C 1
ATOM 994 O O . LYS A 1 131 ? -6.722 5.161 18.327 1.00 87.56 131 LYS A O 1
ATOM 999 N N . SER A 1 132 ? -4.594 4.645 18.826 1.00 82.81 132 SER A N 1
ATOM 1000 C CA . SER A 1 132 ? -4.465 3.559 17.849 1.00 82.81 132 SER A CA 1
ATOM 1001 C C . SER A 1 132 ? -5.367 2.374 18.192 1.00 82.81 132 SER A C 1
ATOM 1003 O O . SER A 1 132 ? -5.991 1.817 17.293 1.00 82.81 132 SER A O 1
ATOM 1005 N N . VAL A 1 133 ? -5.485 2.013 19.476 1.00 83.62 133 VAL A N 1
ATOM 1006 C CA . VAL A 1 133 ? -6.426 0.980 19.938 1.00 83.62 133 VAL A CA 1
ATOM 1007 C C . VAL A 1 133 ? -7.862 1.408 19.656 1.00 83.62 133 VAL A C 1
ATOM 1009 O O . VAL A 1 133 ? -8.579 0.662 19.000 1.00 83.62 133 VAL A O 1
ATOM 1012 N N . THR A 1 134 ? -8.268 2.622 20.040 1.00 84.75 134 THR A N 1
ATOM 1013 C CA . THR A 1 134 ? -9.626 3.129 19.771 1.00 84.75 134 THR A CA 1
ATOM 1014 C C . THR A 1 134 ? -9.948 3.163 18.274 1.00 84.75 134 THR A C 1
ATOM 1016 O O . THR A 1 134 ? -11.040 2.766 17.854 1.00 84.75 134 THR A O 1
ATOM 1019 N N . LEU A 1 135 ? -8.994 3.606 17.449 1.00 81.25 135 LEU A N 1
ATOM 1020 C CA . LEU A 1 135 ? -9.136 3.614 15.996 1.00 81.25 135 LEU A CA 1
ATOM 1021 C C . LEU A 1 135 ? -9.275 2.191 15.448 1.00 81.25 135 LEU A C 1
ATOM 1023 O O . LEU A 1 135 ? -10.157 1.934 14.634 1.00 81.25 135 LEU A O 1
ATOM 1027 N N . TRP A 1 136 ? -8.450 1.257 15.925 1.00 80.31 136 TRP A N 1
ATOM 1028 C CA . TRP A 1 136 ? -8.521 -0.151 15.546 1.00 80.31 136 TRP A CA 1
ATOM 1029 C C . TRP A 1 136 ? -9.849 -0.794 15.955 1.00 80.31 136 TRP A C 1
ATOM 1031 O O . TRP A 1 136 ? -10.445 -1.522 15.166 1.00 80.31 136 TRP A O 1
ATOM 1041 N N . GLU A 1 137 ? -10.352 -0.513 17.157 1.00 79.62 137 GLU A N 1
ATOM 1042 C CA . GLU A 1 137 ? -11.649 -1.013 17.609 1.00 79.62 137 GLU A CA 1
ATOM 1043 C C . GLU A 1 137 ? -12.799 -0.506 16.741 1.00 79.62 137 GLU A C 1
ATOM 1045 O O . GLU A 1 137 ? -13.722 -1.265 16.433 1.00 79.62 137 GLU A O 1
ATOM 1050 N N . SER A 1 138 ? -12.726 0.762 16.336 1.00 79.88 138 SER A N 1
ATOM 1051 C CA . SER A 1 138 ? -13.702 1.385 15.444 1.00 79.88 138 SER A CA 1
ATOM 1052 C C . SER A 1 138 ? -13.629 0.767 14.048 1.00 79.88 138 SER A C 1
ATOM 1054 O O . SER A 1 138 ? -14.642 0.295 13.541 1.00 79.88 138 SER A O 1
ATOM 1056 N N . ALA A 1 139 ? -12.427 0.657 13.475 1.00 75.25 139 ALA A N 1
ATOM 1057 C CA . ALA A 1 139 ? -12.194 0.052 12.163 1.00 75.25 139 ALA A CA 1
ATOM 1058 C C . ALA A 1 139 ? -12.597 -1.431 12.114 1.00 75.25 139 ALA A C 1
ATOM 1060 O O . ALA A 1 139 ? -13.100 -1.920 11.110 1.00 75.25 139 ALA A O 1
ATOM 1061 N N . ARG A 1 140 ? -12.417 -2.164 13.215 1.00 71.44 140 ARG A N 1
ATOM 1062 C CA . ARG A 1 140 ? -12.811 -3.574 13.330 1.00 71.44 140 ARG A CA 1
ATOM 1063 C C . ARG A 1 140 ? -14.331 -3.767 13.316 1.00 71.44 140 ARG A C 1
ATOM 1065 O O . ARG A 1 140 ? -14.807 -4.812 12.881 1.00 71.44 140 ARG A O 1
ATOM 1072 N N . LYS A 1 141 ? -15.077 -2.782 13.823 1.00 71.69 141 LYS A N 1
ATOM 1073 C CA . LYS A 1 141 ? -16.548 -2.750 13.804 1.00 71.69 141 LYS A CA 1
ATOM 1074 C C . LYS A 1 141 ? -17.099 -2.143 12.515 1.00 71.69 141 LYS A C 1
ATOM 1076 O O . LYS A 1 141 ? -18.311 -2.183 12.322 1.00 71.69 141 LYS A O 1
ATOM 1081 N N . ASP A 1 142 ? -16.232 -1.578 11.681 1.00 72.56 142 ASP A N 1
ATOM 1082 C CA . ASP A 1 142 ? -16.624 -0.978 10.422 1.00 72.56 142 ASP A CA 1
ATOM 1083 C C . ASP A 1 142 ? -17.017 -2.070 9.419 1.00 72.56 142 ASP A C 1
ATOM 1085 O O . ASP A 1 142 ? -16.305 -3.060 9.200 1.00 72.56 142 ASP A O 1
ATOM 1089 N N . GLU A 1 143 ? -18.196 -1.888 8.831 1.00 68.81 143 GLU A N 1
ATOM 1090 C CA . GLU A 1 143 ? -18.704 -2.752 7.772 1.00 68.81 143 GLU A CA 1
ATOM 1091 C C . GLU A 1 143 ? -18.031 -2.438 6.430 1.00 68.81 143 GLU A C 1
ATOM 1093 O O . GLU A 1 143 ? -18.093 -3.261 5.510 1.00 68.81 143 GLU A O 1
ATOM 1098 N N . ALA A 1 144 ? -17.382 -1.270 6.333 1.00 71.94 144 ALA A N 1
ATOM 1099 C CA . ALA A 1 144 ? -16.678 -0.790 5.160 1.00 71.94 144 ALA A CA 1
ATOM 1100 C C . ALA A 1 144 ? -15.575 -1.757 4.726 1.00 71.94 144 ALA A C 1
ATOM 1102 O O . ALA A 1 144 ? -14.640 -2.073 5.470 1.00 71.94 144 ALA A O 1
ATOM 1103 N N . ARG A 1 145 ? -15.639 -2.186 3.464 1.00 76.81 145 ARG A N 1
ATOM 1104 C CA . ARG A 1 145 ? -14.557 -2.951 2.849 1.00 76.81 145 ARG A CA 1
ATOM 1105 C C . ARG A 1 145 ? -13.618 -1.989 2.141 1.00 76.81 145 ARG A C 1
ATOM 1107 O O . ARG A 1 145 ? -13.974 -1.394 1.126 1.00 76.81 145 ARG A O 1
ATOM 1114 N N . LEU A 1 146 ? -12.407 -1.869 2.671 1.00 83.00 146 LEU A N 1
ATOM 1115 C CA . LEU A 1 146 ? -11.325 -1.138 2.024 1.00 83.00 146 LEU A CA 1
ATOM 1116 C C . LEU A 1 146 ? -10.585 -2.056 1.049 1.00 83.00 146 LEU A C 1
ATOM 1118 O O . LEU A 1 146 ? -10.202 -3.176 1.393 1.00 83.00 146 LEU A O 1
ATOM 1122 N N . VAL A 1 147 ? -10.375 -1.574 -0.170 1.00 85.94 147 VAL A N 1
ATOM 1123 C CA . VAL A 1 147 ? -9.616 -2.266 -1.211 1.00 85.94 147 VAL A CA 1
ATOM 1124 C C . VAL A 1 147 ? -8.424 -1.409 -1.596 1.00 85.94 147 VAL A C 1
ATOM 1126 O O . VAL A 1 147 ? -8.571 -0.240 -1.947 1.00 85.94 147 VAL A O 1
ATOM 1129 N N . VAL A 1 148 ? -7.240 -2.013 -1.531 1.00 89.00 148 VAL A N 1
ATOM 1130 C CA . VAL A 1 148 ? -5.991 -1.396 -1.971 1.00 89.00 148 VAL A CA 1
ATOM 1131 C C . VAL A 1 148 ? -5.696 -1.904 -3.375 1.00 89.00 148 VAL A C 1
ATOM 1133 O O . VAL A 1 148 ? -5.398 -3.084 -3.561 1.00 89.00 148 VAL A O 1
ATOM 1136 N N . VAL A 1 149 ? -5.790 -1.022 -4.365 1.00 92.12 149 VAL A N 1
ATOM 1137 C CA . VAL A 1 149 ? -5.481 -1.354 -5.758 1.00 92.12 149 VAL A CA 1
ATOM 1138 C C . VAL A 1 149 ? -4.039 -0.963 -6.037 1.00 92.12 149 VAL A C 1
ATOM 1140 O O . VAL A 1 149 ? -3.675 0.205 -5.935 1.00 92.12 149 VAL A O 1
ATOM 1143 N N . LYS A 1 150 ? -3.214 -1.961 -6.360 1.00 92.50 150 LYS A N 1
ATOM 1144 C CA . LYS A 1 150 ? -1.776 -1.797 -6.633 1.00 92.50 150 LYS A CA 1
ATOM 1145 C C . LYS A 1 150 ? -1.427 -1.866 -8.112 1.00 92.50 150 LYS A C 1
ATOM 1147 O O . LYS A 1 150 ? -0.280 -1.638 -8.461 1.00 92.50 150 LYS A O 1
ATOM 1152 N N . GLN A 1 151 ? -2.378 -2.238 -8.959 1.00 93.81 151 GLN A N 1
ATOM 1153 C CA . GLN A 1 151 ? -2.148 -2.363 -10.387 1.00 93.81 151 GLN A CA 1
ATOM 1154 C C . GLN A 1 151 ? -3.058 -1.370 -11.106 1.00 93.81 151 GLN A C 1
ATOM 1156 O O . GLN A 1 151 ? -4.280 -1.537 -11.054 1.00 93.81 151 GLN A O 1
ATOM 1161 N N . PRO A 1 152 ? -2.495 -0.299 -11.680 1.00 92.44 152 PRO A N 1
ATOM 1162 C CA . PRO A 1 152 ? -3.253 0.633 -12.494 1.00 92.44 152 PRO A CA 1
ATOM 1163 C C . PRO A 1 152 ? -3.757 -0.060 -13.755 1.00 92.44 152 PRO A C 1
ATOM 1165 O O . PRO A 1 152 ? -3.002 -0.730 -14.455 1.00 92.44 152 PRO A O 1
ATOM 1168 N N . ASP A 1 153 ? -5.045 0.115 -14.026 1.00 89.12 153 ASP A N 1
ATOM 1169 C CA . ASP A 1 153 ? -5.655 -0.269 -15.292 1.00 89.12 153 ASP A CA 1
ATOM 1170 C C . ASP A 1 153 ? -5.604 0.960 -16.213 1.00 89.12 153 ASP A C 1
ATOM 1172 O O . ASP A 1 153 ? -6.078 2.027 -15.804 1.00 89.12 153 ASP A O 1
ATOM 1176 N N . PRO A 1 154 ? -5.032 0.857 -17.427 1.00 82.75 154 PRO A N 1
ATOM 1177 C CA . PRO A 1 154 ? -4.988 1.972 -18.370 1.00 82.75 154 PRO A CA 1
ATOM 1178 C C . PRO A 1 154 ? -6.381 2.493 -18.755 1.00 82.75 154 PRO A C 1
ATOM 1180 O O . PRO A 1 154 ? -6.492 3.628 -19.202 1.00 82.75 154 PRO A O 1
ATOM 1183 N N . SER A 1 155 ? -7.444 1.704 -18.573 1.00 85.94 155 SER A N 1
ATOM 1184 C CA . SER A 1 155 ? -8.822 2.132 -18.830 1.00 85.94 155 SER A CA 1
ATOM 1185 C C . SER A 1 155 ? -9.470 2.910 -17.674 1.00 85.94 155 SER A C 1
ATOM 1187 O O . SER A 1 155 ? -10.546 3.481 -17.851 1.00 85.94 155 SER A O 1
ATOM 1189 N N . ASP A 1 156 ? -8.835 2.965 -16.499 1.00 83.44 156 ASP A N 1
ATOM 1190 C CA . ASP A 1 156 ? -9.440 3.468 -15.261 1.00 83.44 156 ASP A CA 1
ATOM 1191 C C . ASP A 1 156 ? -8.743 4.730 -14.728 1.00 83.44 156 ASP A C 1
ATOM 1193 O O . ASP A 1 156 ? -8.305 4.807 -13.576 1.00 83.44 156 ASP A O 1
ATOM 1197 N N . GLU A 1 157 ? -8.652 5.758 -15.575 1.00 76.94 157 GLU A N 1
ATOM 1198 C CA . GLU A 1 157 ? -8.000 7.038 -15.250 1.00 76.94 157 GLU A CA 1
ATOM 1199 C C . GLU A 1 157 ? -8.605 7.730 -14.014 1.00 76.94 157 GLU A C 1
ATOM 1201 O O . GLU A 1 157 ? -7.932 8.471 -13.306 1.00 76.94 157 GLU A O 1
ATOM 1206 N N . ASN A 1 158 ? -9.867 7.456 -13.674 1.00 85.56 158 ASN A N 1
ATOM 1207 C CA . ASN A 1 158 ? -10.539 8.110 -12.547 1.00 85.56 158 ASN A CA 1
ATOM 1208 C C . ASN A 1 158 ? -9.987 7.699 -11.169 1.00 85.56 158 ASN A C 1
ATOM 1210 O O . ASN A 1 158 ? -10.172 8.436 -10.187 1.00 85.56 158 ASN A O 1
ATOM 1214 N N . LYS A 1 159 ? -9.324 6.538 -11.079 1.00 89.88 159 LYS A N 1
ATOM 1215 C CA . LYS A 1 159 ? -8.735 6.009 -9.836 1.00 89.88 159 LYS A CA 1
ATOM 1216 C C . LYS A 1 159 ? -7.279 6.415 -9.634 1.00 89.88 159 LYS A C 1
ATOM 1218 O O . LYS A 1 159 ? -6.767 6.268 -8.521 1.00 89.88 159 LYS A O 1
ATOM 1223 N N . TRP A 1 160 ? -6.631 6.946 -10.667 1.00 93.75 160 TRP A N 1
ATOM 1224 C CA . TRP A 1 160 ? -5.193 7.176 -10.685 1.00 93.75 160 TRP A CA 1
ATOM 1225 C C . TRP A 1 160 ? -4.870 8.605 -11.093 1.00 93.75 160 TRP A C 1
ATOM 1227 O O . TRP A 1 160 ? -5.467 9.176 -11.995 1.00 93.75 160 TRP A O 1
ATOM 1237 N N . GLN A 1 161 ? -3.905 9.200 -10.414 1.00 92.12 161 GLN A N 1
ATOM 1238 C CA . GLN A 1 161 ? -3.260 10.417 -10.863 1.00 92.12 161 GLN A CA 1
ATOM 1239 C C . GLN A 1 161 ? -2.048 10.002 -11.688 1.00 92.12 161 GLN A C 1
ATOM 1241 O O . GLN A 1 161 ? -1.197 9.242 -11.217 1.00 92.12 161 GLN A O 1
ATOM 1246 N N . ALA A 1 162 ? -2.006 10.465 -12.936 1.00 87.44 162 ALA A N 1
ATOM 1247 C CA . ALA A 1 162 ? -0.810 10.357 -13.750 1.00 87.44 162 ALA A CA 1
ATOM 1248 C C . ALA A 1 162 ? 0.245 11.279 -13.142 1.00 87.44 162 ALA A C 1
ATOM 1250 O O . ALA A 1 162 ? 0.054 12.495 -13.079 1.00 87.44 162 ALA A O 1
ATOM 1251 N N . GLU A 1 163 ? 1.325 10.691 -12.649 1.00 83.69 163 GLU A N 1
ATOM 1252 C CA . GLU A 1 163 ? 2.420 11.466 -12.089 1.00 83.69 163 GLU A CA 1
ATOM 1253 C C . GLU A 1 163 ? 3.376 11.840 -13.220 1.00 83.69 163 GLU A C 1
ATOM 1255 O O . GLU A 1 163 ? 3.967 10.974 -13.867 1.00 83.69 163 GLU A O 1
ATOM 1260 N N . ASP A 1 164 ? 3.494 13.141 -13.480 1.00 77.44 164 ASP A N 1
ATOM 1261 C CA . ASP A 1 164 ? 4.535 13.686 -14.344 1.00 77.44 164 ASP A CA 1
ATOM 1262 C C . ASP A 1 164 ? 5.595 14.306 -13.432 1.00 77.44 164 ASP A C 1
ATOM 1264 O O . ASP A 1 164 ? 5.289 15.163 -12.598 1.00 77.44 164 ASP A O 1
ATOM 1268 N N . MET A 1 165 ? 6.835 13.821 -13.513 1.00 72.19 165 MET A N 1
ATOM 1269 C CA . MET A 1 165 ? 7.895 14.295 -12.624 1.00 72.19 165 MET A CA 1
ATOM 1270 C C . MET A 1 165 ? 8.285 15.727 -13.012 1.00 72.19 165 MET A C 1
ATOM 1272 O O . MET A 1 165 ? 9.029 15.948 -13.968 1.00 72.19 165 MET A O 1
ATOM 1276 N N . CYS A 1 166 ? 7.778 16.708 -12.260 1.00 69.31 166 CYS A N 1
ATOM 1277 C CA . CYS A 1 166 ? 8.170 18.111 -12.387 1.00 69.31 166 CYS A CA 1
ATOM 1278 C C . CYS A 1 166 ? 9.686 18.275 -12.202 1.00 69.31 166 CYS A C 1
ATOM 1280 O O . CYS A 1 166 ? 10.261 17.766 -11.242 1.00 69.31 166 CYS A O 1
ATOM 1282 N N . GLY A 1 167 ? 10.320 19.042 -13.092 1.00 74.62 167 GLY A N 1
ATOM 1283 C CA . GLY A 1 167 ? 11.747 19.375 -13.001 1.00 74.62 167 GLY A CA 1
ATOM 1284 C C . GLY A 1 167 ? 12.683 18.473 -13.806 1.00 74.62 167 GLY A C 1
ATOM 1285 O O . GLY A 1 167 ? 13.895 18.651 -13.727 1.00 74.62 167 GLY A O 1
ATOM 1286 N N . MET A 1 168 ? 12.152 17.542 -14.601 1.00 71.50 168 MET A N 1
ATOM 1287 C CA . MET A 1 168 ? 12.951 16.852 -15.614 1.00 71.50 168 MET A CA 1
ATOM 1288 C C . MET A 1 168 ? 13.312 17.822 -16.743 1.00 71.50 168 MET A C 1
ATOM 1290 O O . MET A 1 168 ? 12.453 18.542 -17.254 1.00 71.50 168 MET A O 1
ATOM 1294 N N . GLU A 1 169 ? 14.592 17.843 -17.116 1.00 77.38 169 GLU A N 1
ATOM 1295 C CA . GLU A 1 169 ? 15.098 18.636 -18.235 1.00 77.38 169 GLU A CA 1
ATOM 1296 C C . GLU A 1 169 ? 14.373 18.235 -19.527 1.00 77.38 169 GLU A C 1
ATOM 1298 O O . GLU A 1 169 ? 14.186 17.045 -19.804 1.00 77.38 169 GLU A O 1
ATOM 1303 N N . GLU A 1 170 ? 13.927 19.231 -20.296 1.00 70.94 170 GLU A N 1
ATOM 1304 C CA . GLU A 1 170 ? 13.167 19.014 -21.523 1.00 70.94 170 GLU A CA 1
ATOM 1305 C C . GLU A 1 170 ? 14.075 18.373 -22.576 1.00 70.94 170 GLU A C 1
ATOM 1307 O O . GLU A 1 170 ? 14.821 19.039 -23.293 1.00 70.94 170 GLU A O 1
ATOM 1312 N N . LEU A 1 171 ? 14.049 17.042 -22.654 1.00 67.69 171 LEU A N 1
ATOM 1313 C CA . LEU A 1 171 ? 14.733 16.341 -23.725 1.00 67.69 171 LEU A CA 1
ATOM 1314 C C . LEU A 1 171 ? 14.022 16.624 -25.042 1.00 67.69 171 LEU A C 1
ATOM 1316 O O . LEU A 1 171 ? 12.807 16.461 -25.165 1.00 67.69 171 LEU A O 1
ATOM 1320 N N . SER A 1 172 ? 14.812 16.989 -26.049 1.00 72.00 172 SER A N 1
ATOM 1321 C CA . SER A 1 172 ? 14.343 17.095 -27.423 1.00 72.00 172 SER A CA 1
ATOM 1322 C C . SER A 1 172 ? 13.804 15.735 -27.865 1.00 72.00 172 SER A C 1
ATOM 1324 O O . SER A 1 172 ? 14.563 14.794 -28.106 1.00 72.00 172 SER A O 1
ATOM 1326 N N . MET A 1 173 ? 12.478 15.624 -27.926 1.00 68.25 173 MET A N 1
ATOM 1327 C CA . MET A 1 173 ? 11.803 14.450 -28.465 1.00 68.25 173 MET A CA 1
ATOM 1328 C C . MET A 1 173 ? 12.258 14.236 -29.919 1.00 68.25 173 MET A C 1
ATOM 1330 O O . MET A 1 173 ? 12.409 15.218 -30.653 1.00 68.25 173 MET A O 1
ATOM 1334 N N . PRO A 1 174 ? 12.476 12.984 -30.362 1.00 71.50 174 PRO A N 1
ATOM 1335 C CA . PRO A 1 174 ? 12.752 12.702 -31.763 1.00 71.50 174 PRO A CA 1
ATOM 1336 C C . PRO A 1 174 ? 11.654 13.306 -32.655 1.00 71.50 174 PRO A C 1
ATOM 1338 O O . PRO A 1 174 ? 10.481 13.247 -32.276 1.00 71.50 174 PRO A O 1
ATOM 1341 N N . PRO A 1 175 ? 11.994 13.844 -33.839 1.00 70.00 175 PRO A N 1
ATOM 1342 C CA . PRO A 1 175 ? 11.039 14.527 -34.717 1.00 70.00 175 PRO A CA 1
ATOM 1343 C C . PRO A 1 175 ? 9.862 13.638 -35.158 1.00 70.00 175 PRO A C 1
ATOM 1345 O O . PRO A 1 175 ? 8.785 14.157 -35.435 1.00 70.00 175 PRO A O 1
ATOM 1348 N N . ASP A 1 176 ? 10.032 12.311 -35.143 1.00 72.69 176 ASP A N 1
ATOM 1349 C CA . ASP A 1 176 ? 8.984 11.345 -35.501 1.00 72.69 176 ASP A CA 1
ATOM 1350 C C . ASP A 1 176 ? 8.035 10.985 -34.339 1.00 72.69 176 ASP A C 1
ATOM 1352 O O . ASP A 1 176 ? 7.019 10.325 -34.557 1.00 72.69 176 ASP A O 1
ATOM 1356 N N . GLY A 1 177 ? 8.329 11.440 -33.111 1.00 61.12 177 GLY A N 1
ATOM 1357 C CA . GLY A 1 177 ? 7.399 11.629 -31.985 1.00 61.12 177 GLY A CA 1
ATOM 1358 C C . GLY A 1 177 ? 6.606 10.430 -31.439 1.00 61.12 177 GLY A C 1
ATOM 1359 O O . GLY A 1 177 ? 5.945 10.575 -30.413 1.00 61.12 177 GLY A O 1
ATOM 1360 N N . LYS A 1 178 ? 6.638 9.257 -32.076 1.00 73.00 178 LYS A N 1
ATOM 1361 C CA . LYS A 1 178 ? 5.857 8.079 -31.680 1.00 73.00 178 LYS A CA 1
ATOM 1362 C C . LYS A 1 178 ? 6.774 7.006 -31.120 1.00 73.00 178 LYS A C 1
ATOM 1364 O O . LYS A 1 178 ? 7.350 6.214 -31.858 1.00 73.00 178 LYS A O 1
ATOM 1369 N N . ILE A 1 179 ? 6.895 6.985 -29.799 1.00 79.56 179 ILE A N 1
ATOM 1370 C CA . ILE A 1 179 ? 7.435 5.823 -29.099 1.00 79.56 179 ILE A CA 1
ATOM 1371 C C . ILE A 1 179 ? 6.311 4.804 -29.021 1.00 79.56 179 ILE A C 1
ATOM 1373 O O . ILE A 1 179 ? 5.207 5.127 -28.583 1.00 79.56 179 ILE A O 1
ATOM 1377 N N . ASP A 1 180 ? 6.592 3.594 -29.489 1.00 84.69 180 ASP A N 1
ATOM 1378 C CA . ASP A 1 180 ? 5.666 2.486 -29.353 1.00 84.69 180 ASP A CA 1
ATOM 1379 C C . ASP A 1 180 ? 5.562 2.107 -27.873 1.00 84.69 180 ASP A C 1
ATOM 1381 O O . ASP A 1 180 ? 6.475 1.524 -27.287 1.00 84.69 180 ASP A O 1
ATOM 1385 N N . THR A 1 181 ? 4.464 2.521 -27.251 1.00 85.56 181 THR A N 1
ATOM 1386 C CA . THR A 1 181 ? 4.114 2.180 -25.872 1.00 85.56 181 THR A CA 1
ATOM 1387 C C . THR A 1 181 ? 3.157 0.989 -25.813 1.00 85.56 181 THR A C 1
ATOM 1389 O O . THR A 1 181 ? 2.645 0.671 -24.737 1.00 85.56 181 THR A O 1
ATOM 1392 N N . THR A 1 182 ? 2.890 0.323 -26.946 1.00 88.50 182 THR A N 1
ATOM 1393 C CA . THR A 1 182 ? 1.973 -0.816 -26.978 1.00 88.50 182 THR A CA 1
ATOM 1394 C C . THR A 1 182 ? 2.510 -1.970 -26.129 1.00 88.50 182 THR A C 1
ATOM 1396 O O . THR A 1 182 ? 3.676 -2.350 -26.197 1.00 88.50 182 THR A O 1
ATOM 1399 N N . GLY A 1 183 ? 1.641 -2.514 -25.273 1.00 87.38 183 GLY A N 1
ATOM 1400 C CA . GLY A 1 183 ? 1.972 -3.638 -24.393 1.00 87.38 183 GLY A CA 1
ATOM 1401 C C . GLY A 1 183 ? 2.776 -3.282 -23.140 1.00 87.38 183 GLY A C 1
ATOM 1402 O O . GLY A 1 183 ? 3.212 -4.193 -22.440 1.00 87.38 183 GLY A O 1
ATOM 1403 N N . LEU A 1 184 ? 2.982 -1.996 -22.841 1.00 89.38 184 LEU A N 1
ATOM 1404 C CA . LEU A 1 184 ? 3.576 -1.579 -21.572 1.00 89.38 184 LEU A CA 1
ATOM 1405 C C . LEU A 1 184 ? 2.488 -1.362 -20.519 1.00 89.38 184 LEU A C 1
ATOM 1407 O O . LEU A 1 184 ? 1.545 -0.601 -20.737 1.00 89.38 184 LEU A O 1
ATOM 1411 N N . ASP A 1 185 ? 2.646 -2.006 -19.366 1.00 91.31 185 ASP A N 1
ATOM 1412 C CA . ASP A 1 185 ? 1.752 -1.817 -18.226 1.00 91.31 185 ASP A CA 1
ATOM 1413 C C . ASP A 1 185 ? 2.145 -0.559 -17.433 1.00 91.31 185 ASP A C 1
ATOM 1415 O O . ASP A 1 185 ? 3.341 -0.298 -17.250 1.00 91.31 185 ASP A O 1
ATOM 1419 N N . PRO A 1 186 ? 1.177 0.226 -16.921 1.00 92.44 186 PRO A N 1
ATOM 1420 C CA . PRO A 1 186 ? 1.496 1.352 -16.059 1.00 92.44 186 PRO A CA 1
ATOM 1421 C C . PRO A 1 186 ? 2.108 0.877 -14.733 1.00 92.44 186 PRO A C 1
ATOM 1423 O O . PRO A 1 186 ? 1.709 -0.137 -14.155 1.00 92.44 186 PRO A O 1
ATOM 1426 N N . LEU A 1 187 ? 3.071 1.638 -14.217 1.00 91.56 187 LEU A N 1
ATOM 1427 C CA . LEU A 1 187 ? 3.760 1.322 -12.968 1.00 91.56 187 LEU A CA 1
ATOM 1428 C C . LEU A 1 187 ? 3.092 2.037 -11.791 1.00 91.56 187 LEU A C 1
ATOM 1430 O O . LEU A 1 187 ? 2.990 3.260 -11.767 1.00 91.56 187 LEU A O 1
ATOM 1434 N N . CYS A 1 188 ? 2.668 1.284 -10.779 1.00 93.81 188 CYS A N 1
ATOM 1435 C CA . CYS A 1 188 ? 2.126 1.855 -9.548 1.00 93.81 188 CYS A CA 1
ATOM 1436 C C . CYS A 1 188 ? 3.232 2.499 -8.705 1.00 93.81 188 CYS A C 1
ATOM 1438 O O . CYS A 1 188 ? 4.152 1.808 -8.270 1.00 93.81 188 CYS A O 1
ATOM 1440 N N . LEU A 1 189 ? 3.089 3.791 -8.407 1.00 91.69 189 LEU A N 1
ATOM 1441 C CA . LEU A 1 189 ? 3.945 4.512 -7.462 1.00 91.69 189 LEU A CA 1
ATOM 1442 C C . LEU A 1 189 ? 3.312 4.502 -6.067 1.00 91.69 189 LEU A C 1
ATOM 1444 O O . LEU A 1 189 ? 3.937 4.085 -5.093 1.00 91.69 189 LEU A O 1
ATOM 1448 N N . PHE A 1 190 ? 2.027 4.858 -5.994 1.00 92.69 190 PHE A N 1
ATOM 1449 C CA . PHE A 1 190 ? 1.227 4.839 -4.771 1.00 92.69 190 PHE A CA 1
ATOM 1450 C C . PHE A 1 190 ? -0.129 4.178 -5.036 1.00 92.69 190 PHE A C 1
ATOM 1452 O O . PHE A 1 190 ? -0.796 4.540 -6.002 1.00 92.69 190 PHE A O 1
ATOM 1459 N N . PRO A 1 191 ? -0.578 3.223 -4.205 1.00 93.44 191 PRO A N 1
ATOM 1460 C CA . PRO A 1 191 ? -1.806 2.488 -4.478 1.00 93.44 191 PRO A CA 1
ATOM 1461 C C . PRO A 1 191 ? -3.056 3.365 -4.339 1.00 93.44 191 PRO A C 1
ATOM 1463 O O . PRO A 1 191 ? -3.111 4.273 -3.507 1.00 93.44 191 PRO A O 1
ATOM 1466 N N . SER A 1 192 ? -4.100 3.043 -5.105 1.00 94.31 192 SER A N 1
ATOM 1467 C CA . SER A 1 192 ? -5.424 3.639 -4.911 1.00 94.31 192 SER A CA 1
ATOM 1468 C C . SER A 1 192 ? -6.156 2.956 -3.755 1.00 94.31 192 SER A C 1
ATOM 1470 O O . SER A 1 192 ? -6.109 1.731 -3.609 1.00 94.31 192 SER A O 1
ATOM 1472 N N . LEU A 1 193 ? -6.846 3.753 -2.936 1.00 92.50 193 LEU A N 1
ATOM 1473 C CA . LEU A 1 193 ? -7.699 3.267 -1.857 1.00 92.50 193 LEU A CA 1
ATOM 1474 C C . LEU A 1 193 ? -9.158 3.431 -2.253 1.00 92.50 193 LEU A C 1
ATOM 1476 O O . LEU A 1 193 ? -9.637 4.541 -2.496 1.00 92.50 193 LEU A O 1
ATOM 1480 N N . LEU A 1 194 ? -9.866 2.311 -2.274 1.00 92.94 194 LEU A N 1
ATOM 1481 C CA . LEU A 1 194 ? -11.276 2.241 -2.608 1.00 92.94 194 LEU A CA 1
ATOM 1482 C C . LEU A 1 194 ? -12.071 1.770 -1.394 1.00 92.94 194 LEU A C 1
ATOM 1484 O O . LEU A 1 194 ? -11.624 0.918 -0.629 1.00 92.94 194 LEU A O 1
ATOM 1488 N N . HIS A 1 195 ? -13.274 2.299 -1.253 1.00 89.00 195 HIS A N 1
ATOM 1489 C CA . HIS A 1 195 ? -14.272 1.871 -0.293 1.00 89.00 195 HIS A CA 1
ATOM 1490 C C . HIS A 1 195 ? -15.417 1.197 -1.039 1.00 89.00 195 HIS A C 1
ATOM 1492 O O . HIS A 1 195 ? -16.020 1.807 -1.916 1.00 89.00 195 HIS A O 1
ATOM 1498 N N . ILE A 1 196 ? -15.729 -0.048 -0.692 1.00 85.19 196 ILE A N 1
ATOM 1499 C CA . ILE A 1 196 ? -16.924 -0.731 -1.184 1.00 85.19 196 ILE A CA 1
ATOM 1500 C C . ILE A 1 196 ? -17.997 -0.602 -0.109 1.00 85.19 196 ILE A C 1
ATOM 1502 O O . ILE A 1 196 ? -17.847 -1.143 0.989 1.00 85.19 196 ILE A O 1
ATOM 1506 N N . ASN A 1 197 ? -19.066 0.126 -0.426 1.00 83.12 197 ASN A N 1
ATOM 1507 C CA . ASN A 1 197 ? -20.170 0.328 0.503 1.00 83.12 197 ASN A CA 1
ATOM 1508 C C . ASN A 1 197 ? -21.045 -0.936 0.633 1.00 83.12 197 ASN A C 1
ATOM 1510 O O . ASN A 1 197 ? -20.885 -1.923 -0.088 1.00 83.12 197 ASN A O 1
ATOM 1514 N N . SER A 1 198 ? -22.031 -0.902 1.532 1.00 75.06 198 SER A N 1
ATOM 1515 C CA . SER A 1 198 ? -22.947 -2.029 1.774 1.00 75.06 198 SER A CA 1
ATOM 1516 C C . SER A 1 198 ? -23.842 -2.399 0.578 1.00 75.06 198 SER A C 1
ATOM 1518 O O . SER A 1 198 ? -24.448 -3.474 0.586 1.00 75.06 198 SER A O 1
ATOM 1520 N N . ARG A 1 199 ? -23.916 -1.541 -0.451 1.00 81.62 199 ARG A N 1
ATOM 1521 C CA . ARG A 1 199 ? -24.608 -1.788 -1.728 1.00 81.62 199 ARG A CA 1
ATOM 1522 C C . ARG A 1 199 ? -23.696 -2.412 -2.790 1.00 81.62 199 ARG A C 1
ATOM 1524 O O . ARG A 1 199 ? -24.185 -2.782 -3.850 1.00 81.62 199 ARG A O 1
ATOM 1531 N N . GLY A 1 200 ? -22.398 -2.543 -2.511 1.00 80.25 200 GLY A N 1
ATOM 1532 C CA . GLY A 1 200 ? -21.396 -3.009 -3.472 1.00 80.25 200 GLY A CA 1
ATOM 1533 C C . GLY A 1 200 ? -20.856 -1.909 -4.390 1.00 80.25 200 GLY A C 1
ATOM 1534 O O . GLY A 1 200 ? -20.066 -2.201 -5.284 1.00 80.25 200 GLY A O 1
ATOM 1535 N N . GLU A 1 201 ? -21.242 -0.649 -4.181 1.00 87.94 201 GLU A N 1
ATOM 1536 C CA . GLU A 1 201 ? -20.732 0.475 -4.965 1.00 87.94 201 GLU A CA 1
ATOM 1537 C C . GLU A 1 201 ? -19.328 0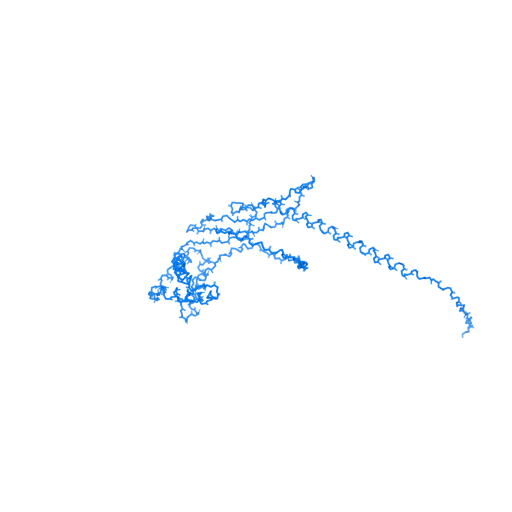.844 -4.480 1.00 87.94 201 GLU A C 1
ATOM 1539 O O . GLU A 1 201 ? -19.052 0.886 -3.278 1.00 87.94 201 GLU A O 1
ATOM 1544 N N . THR A 1 202 ? -18.440 1.121 -5.432 1.00 90.38 202 THR A N 1
ATOM 1545 C CA . THR A 1 202 ? -17.044 1.460 -5.157 1.00 90.38 202 THR A CA 1
ATOM 1546 C C . THR A 1 202 ? -16.860 2.975 -5.163 1.00 90.38 202 THR A C 1
ATOM 1548 O O . THR A 1 202 ? -17.102 3.630 -6.172 1.00 90.38 202 THR A O 1
ATOM 1551 N N . VAL A 1 203 ? -16.394 3.526 -4.047 1.00 92.94 203 VAL A N 1
ATOM 1552 C CA . VAL A 1 203 ? -16.061 4.941 -3.864 1.00 92.94 203 VAL A CA 1
ATOM 1553 C C . VAL A 1 203 ? -14.548 5.077 -3.754 1.00 92.94 203 VAL A C 1
ATOM 1555 O O . VAL A 1 203 ? -13.918 4.399 -2.946 1.00 92.94 203 VAL A O 1
ATOM 1558 N N . VAL A 1 204 ? -13.944 5.958 -4.548 1.00 93.88 204 VAL A N 1
ATOM 1559 C CA . VAL A 1 204 ? -12.509 6.254 -4.440 1.00 93.88 204 VAL A CA 1
ATOM 1560 C C . VAL A 1 204 ? -12.284 7.121 -3.202 1.00 93.88 204 VAL A C 1
ATOM 1562 O O . VAL A 1 204 ? -12.733 8.263 -3.165 1.00 93.88 204 VAL A O 1
ATOM 1565 N N . LEU A 1 205 ? -11.600 6.587 -2.188 1.00 92.56 205 LEU A N 1
ATOM 1566 C CA . LEU A 1 205 ? -11.201 7.361 -1.007 1.00 92.56 205 LEU A CA 1
ATOM 1567 C C . LEU A 1 205 ? -9.920 8.145 -1.270 1.00 92.56 205 LEU A C 1
ATOM 1569 O O . LEU A 1 205 ? -9.786 9.292 -0.855 1.00 92.56 205 LEU A O 1
ATOM 1573 N N . HIS A 1 206 ? -8.974 7.506 -1.954 1.00 93.62 206 HIS A N 1
ATOM 1574 C CA . HIS A 1 206 ? -7.695 8.093 -2.313 1.00 93.62 206 HIS A CA 1
ATOM 1575 C C . HIS A 1 206 ? -7.322 7.636 -3.719 1.00 93.62 206 HIS A C 1
ATOM 1577 O O . HIS A 1 206 ? -7.251 6.432 -3.999 1.00 93.62 206 HIS A O 1
ATOM 1583 N N . ARG A 1 207 ? -7.083 8.592 -4.617 1.00 95.75 207 ARG A N 1
ATOM 1584 C CA . ARG A 1 207 ? -6.548 8.272 -5.942 1.00 95.75 207 ARG A CA 1
ATOM 1585 C C . ARG A 1 207 ? -5.113 7.791 -5.785 1.00 95.75 207 ARG A C 1
ATOM 1587 O O . ARG A 1 207 ? -4.345 8.403 -5.053 1.00 95.75 207 ARG A O 1
ATOM 1594 N N . GLY A 1 208 ? -4.773 6.679 -6.421 1.00 94.31 208 GLY A N 1
ATOM 1595 C CA . GLY A 1 208 ? -3.384 6.233 -6.460 1.00 94.31 208 GLY A CA 1
ATOM 1596 C C . GLY A 1 208 ? -2.552 7.160 -7.339 1.00 94.31 208 GLY A C 1
ATOM 1597 O O . GLY A 1 208 ? -3.113 7.956 -8.089 1.00 94.31 208 GLY A O 1
ATOM 1598 N N . SER A 1 209 ? -1.236 7.014 -7.295 1.00 94.19 209 SER A N 1
ATOM 1599 C CA . SER A 1 209 ? -0.337 7.612 -8.280 1.00 94.19 209 SER A CA 1
ATOM 1600 C C . SER A 1 209 ? 0.282 6.511 -9.120 1.00 94.19 209 SER A C 1
ATOM 1602 O O . SER A 1 209 ? 0.747 5.495 -8.590 1.00 94.19 209 SER A O 1
ATOM 1604 N N . ALA A 1 210 ? 0.288 6.706 -10.431 1.00 94.38 210 ALA A N 1
ATOM 1605 C CA . ALA A 1 210 ? 0.871 5.762 -11.364 1.00 94.38 210 ALA A CA 1
ATOM 1606 C C . ALA A 1 210 ? 1.673 6.482 -12.443 1.00 94.38 210 ALA A C 1
ATOM 1608 O O . ALA A 1 210 ? 1.342 7.588 -12.875 1.00 94.38 210 ALA A O 1
ATOM 1609 N N . LEU A 1 211 ? 2.720 5.800 -12.890 1.00 92.12 211 LEU A N 1
ATOM 1610 C CA . LEU A 1 211 ? 3.525 6.190 -14.022 1.00 92.12 211 LEU A CA 1
ATOM 1611 C C . LEU A 1 211 ? 3.024 5.457 -15.260 1.00 92.12 211 LEU A C 1
ATOM 1613 O O . LEU A 1 211 ? 3.265 4.261 -15.439 1.00 92.12 211 LEU A O 1
ATOM 1617 N N . PHE A 1 212 ? 2.289 6.180 -16.097 1.00 91.25 212 PHE A N 1
ATOM 1618 C CA . PHE A 1 212 ? 1.762 5.634 -17.338 1.00 91.25 212 PHE A CA 1
ATOM 1619 C C . PHE A 1 212 ? 2.850 5.573 -18.416 1.00 91.25 212 PHE A C 1
ATOM 1621 O O . PHE A 1 212 ? 3.734 6.430 -18.428 1.00 91.25 212 PHE A O 1
ATOM 1628 N N . PRO A 1 213 ? 2.783 4.620 -19.363 1.00 90.69 213 PRO A N 1
ATOM 1629 C CA . PRO A 1 213 ? 3.736 4.551 -20.476 1.00 90.69 213 PRO A CA 1
ATOM 1630 C C . PRO A 1 213 ? 3.780 5.827 -21.329 1.00 90.69 213 PRO A C 1
ATOM 1632 O O . PRO A 1 213 ? 4.770 6.107 -21.997 1.00 90.69 213 PRO A O 1
ATOM 1635 N N . THR A 1 214 ? 2.698 6.606 -21.302 1.00 86.81 214 THR A N 1
ATOM 1636 C CA . THR A 1 214 ? 2.571 7.909 -21.962 1.00 8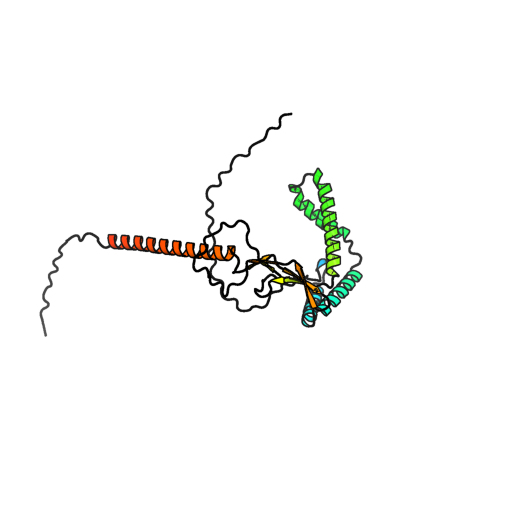6.81 214 THR A CA 1
ATOM 1637 C C . THR A 1 214 ? 3.249 9.052 -21.199 1.00 86.81 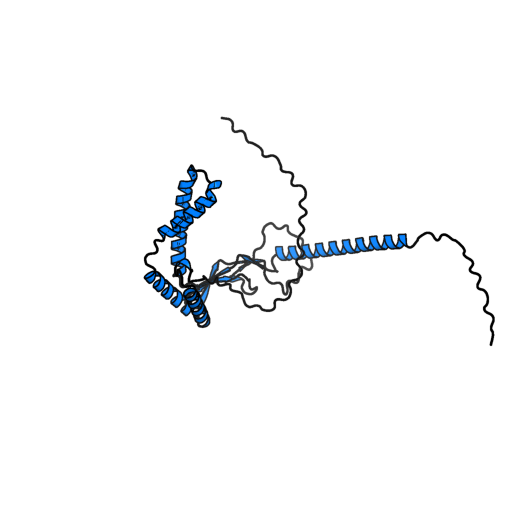214 THR A C 1
ATOM 1639 O O . THR A 1 214 ? 3.377 10.146 -21.747 1.00 86.81 214 THR A O 1
ATOM 1642 N N . ALA A 1 215 ? 3.688 8.833 -19.955 1.00 87.62 215 ALA A N 1
ATOM 1643 C CA . ALA A 1 215 ? 4.345 9.851 -19.146 1.00 87.62 215 ALA A CA 1
ATOM 1644 C C . ALA A 1 215 ? 5.727 10.206 -19.712 1.00 87.62 215 ALA A C 1
ATOM 1646 O O . ALA A 1 215 ? 6.473 9.348 -20.194 1.00 87.62 215 ALA A O 1
ATOM 1647 N N . ARG A 1 216 ? 6.111 11.482 -19.600 1.00 85.00 216 ARG A N 1
ATOM 1648 C CA . ARG A 1 216 ? 7.371 11.994 -20.167 1.00 85.00 216 ARG A CA 1
ATOM 1649 C C . ARG A 1 216 ? 8.591 11.303 -19.579 1.00 85.00 216 ARG A C 1
ATOM 1651 O O . ARG A 1 216 ? 9.489 10.911 -20.315 1.00 85.00 216 ARG A O 1
ATOM 1658 N N . VAL A 1 217 ? 8.602 11.097 -18.265 1.00 86.12 217 VAL A N 1
ATOM 1659 C CA . VAL A 1 217 ? 9.681 10.375 -17.575 1.00 86.12 217 VAL A CA 1
ATOM 1660 C C . VAL A 1 217 ? 9.824 8.932 -18.062 1.00 86.12 217 VAL A C 1
ATOM 1662 O O . VAL A 1 217 ? 10.945 8.440 -18.181 1.00 86.12 217 VAL A O 1
ATOM 1665 N N . TRP A 1 218 ? 8.718 8.262 -18.395 1.00 87.56 218 TRP A N 1
ATOM 1666 C CA . TRP A 1 218 ? 8.758 6.909 -18.944 1.00 87.56 218 TRP A CA 1
ATOM 1667 C C . TRP A 1 218 ? 9.442 6.907 -20.312 1.00 87.56 218 TRP A C 1
ATOM 1669 O O . TRP A 1 218 ? 10.406 6.176 -20.545 1.00 87.56 218 TRP A O 1
ATOM 1679 N N . ILE A 1 219 ? 8.983 7.800 -21.189 1.00 86.31 219 ILE A N 1
ATOM 1680 C CA . ILE A 1 219 ? 9.542 8.044 -22.520 1.00 86.31 219 ILE A CA 1
ATOM 1681 C C . ILE A 1 219 ? 11.042 8.369 -22.441 1.00 86.31 219 ILE A C 1
ATOM 1683 O O . ILE A 1 219 ? 11.851 7.760 -23.139 1.00 86.31 219 ILE A O 1
ATOM 1687 N N . GLN A 1 220 ? 11.431 9.285 -21.557 1.00 86.19 220 GLN A N 1
ATOM 1688 C CA . GLN A 1 220 ? 12.819 9.676 -21.330 1.00 86.19 220 GLN A CA 1
ATOM 1689 C C . GLN A 1 220 ? 13.670 8.507 -20.832 1.00 86.19 220 GLN A C 1
ATOM 1691 O O . GLN A 1 220 ? 14.778 8.306 -21.327 1.00 86.19 220 GLN A O 1
ATOM 1696 N N . GLY A 1 221 ? 13.149 7.706 -19.902 1.00 87.25 221 GLY A N 1
ATOM 1697 C CA . GLY A 1 221 ? 13.811 6.491 -19.436 1.00 87.25 221 GLY A CA 1
ATOM 1698 C C . GLY A 1 221 ? 14.044 5.491 -20.569 1.00 87.25 221 GLY A C 1
ATOM 1699 O O . GLY A 1 221 ? 15.142 4.948 -20.698 1.00 87.25 221 GLY A O 1
ATOM 1700 N N . MET A 1 222 ? 13.051 5.296 -21.442 1.00 88.12 222 MET A N 1
ATOM 1701 C CA . MET A 1 222 ? 13.181 4.433 -22.619 1.00 88.12 222 MET A CA 1
ATOM 1702 C C . MET A 1 222 ? 14.215 4.952 -23.621 1.00 88.12 222 MET A C 1
ATOM 1704 O O . MET A 1 222 ? 15.062 4.182 -24.072 1.00 88.12 222 MET A O 1
ATOM 1708 N N . LEU A 1 223 ? 14.187 6.248 -23.943 1.00 86.94 223 LEU A N 1
ATOM 1709 C CA . LEU A 1 223 ? 15.161 6.871 -24.843 1.00 86.94 223 LEU A CA 1
ATOM 1710 C C . LEU A 1 223 ? 16.583 6.799 -24.271 1.00 86.94 223 LEU A C 1
ATOM 1712 O O . LEU A 1 223 ? 17.524 6.469 -24.992 1.00 86.94 223 LEU A O 1
ATOM 1716 N N . GLY A 1 224 ? 16.738 7.063 -22.971 1.00 87.31 224 GLY A N 1
ATOM 1717 C CA . GLY A 1 224 ? 18.016 6.957 -22.270 1.00 87.31 224 GLY A CA 1
ATOM 1718 C C . GLY A 1 224 ? 18.565 5.532 -22.290 1.00 87.31 224 GLY A C 1
ATOM 1719 O O . GLY A 1 224 ? 19.738 5.326 -22.601 1.00 87.31 224 GLY A O 1
ATOM 1720 N N . LYS A 1 225 ? 17.705 4.539 -22.046 1.00 88.69 225 LYS A N 1
ATOM 1721 C CA . LYS A 1 225 ? 18.068 3.123 -22.149 1.00 88.69 225 LYS A CA 1
ATOM 1722 C C . LYS A 1 225 ? 18.503 2.748 -23.568 1.00 88.69 225 LYS A C 1
ATOM 1724 O O . LYS A 1 225 ? 19.559 2.144 -23.721 1.00 88.69 225 LYS A O 1
ATOM 1729 N N . ALA A 1 226 ? 17.736 3.132 -24.589 1.00 88.56 226 ALA A N 1
ATOM 1730 C CA . ALA A 1 226 ? 18.064 2.837 -25.984 1.00 88.56 226 ALA A CA 1
ATOM 1731 C C . ALA A 1 226 ? 19.410 3.455 -26.402 1.00 88.56 226 ALA A C 1
ATOM 1733 O O . ALA A 1 226 ? 20.236 2.780 -27.016 1.00 88.56 226 ALA A O 1
ATOM 1734 N N . ARG A 1 227 ? 19.673 4.709 -26.002 1.00 88.75 227 ARG A N 1
ATOM 1735 C CA . ARG A 1 227 ? 20.971 5.367 -26.220 1.00 88.75 227 ARG A CA 1
ATOM 1736 C C . ARG A 1 227 ? 22.107 4.589 -25.556 1.00 88.75 227 ARG A C 1
ATOM 1738 O O . ARG A 1 227 ? 23.128 4.338 -26.190 1.00 88.75 227 ARG A O 1
ATOM 1745 N N . HIS A 1 228 ? 21.924 4.183 -24.302 1.00 90.62 228 HIS A N 1
ATOM 1746 C CA . HIS A 1 228 ? 22.941 3.435 -23.571 1.00 90.62 228 HIS A CA 1
ATOM 1747 C C . HIS A 1 228 ? 23.225 2.061 -24.202 1.00 90.62 228 HIS A C 1
ATOM 1749 O O . HIS A 1 228 ? 24.378 1.644 -24.299 1.00 90.62 228 HIS A O 1
ATOM 1755 N N . GLU A 1 229 ? 22.191 1.365 -24.679 1.00 93.56 229 GLU A N 1
ATOM 1756 C CA . GLU A 1 229 ? 22.338 0.096 -25.400 1.00 93.56 229 GLU A CA 1
ATOM 1757 C C . GLU A 1 229 ? 23.101 0.273 -26.725 1.00 93.56 229 GLU A C 1
ATOM 1759 O O . GLU A 1 229 ? 23.960 -0.549 -27.055 1.00 93.56 229 GLU A O 1
ATOM 1764 N N . GLU A 1 230 ? 22.855 1.362 -27.460 1.00 94.00 230 GLU A N 1
ATOM 1765 C CA . GLU A 1 230 ? 23.595 1.696 -28.683 1.00 94.00 230 GLU A CA 1
ATOM 1766 C C . GLU A 1 230 ? 25.076 1.996 -28.399 1.00 94.00 230 GLU A C 1
ATOM 1768 O O . GLU A 1 230 ? 25.965 1.488 -29.091 1.00 94.00 230 GLU A O 1
ATOM 1773 N N . GLU A 1 231 ? 25.361 2.797 -27.371 1.00 94.69 231 GLU A N 1
ATOM 1774 C CA . GLU A 1 231 ? 26.725 3.106 -26.930 1.00 94.69 231 GLU A CA 1
ATOM 1775 C C . GLU A 1 231 ? 27.481 1.839 -26.518 1.00 94.69 231 GLU A C 1
ATOM 1777 O O . GLU A 1 231 ? 28.620 1.622 -26.944 1.00 94.69 231 GLU A O 1
ATOM 1782 N N . LEU A 1 232 ? 26.825 0.956 -25.760 1.00 96.50 232 LEU A N 1
ATOM 1783 C CA . LEU A 1 232 ? 27.386 -0.330 -25.363 1.00 96.50 232 LEU A CA 1
ATOM 1784 C C . LEU A 1 232 ? 27.678 -1.216 -26.583 1.00 96.50 232 LEU A C 1
ATOM 1786 O O . LEU A 1 232 ? 28.753 -1.814 -26.671 1.00 96.50 232 LEU A O 1
ATOM 1790 N N . ALA A 1 233 ? 26.763 -1.278 -27.555 1.00 96.56 233 ALA A N 1
ATOM 1791 C CA . ALA A 1 233 ? 26.961 -2.039 -28.786 1.00 96.56 233 ALA A CA 1
ATOM 1792 C C . ALA A 1 233 ? 28.148 -1.507 -29.609 1.00 96.56 233 ALA A C 1
ATOM 1794 O O . ALA A 1 233 ? 28.966 -2.299 -30.091 1.00 96.56 233 ALA A O 1
ATOM 1795 N N . LYS A 1 234 ? 28.292 -0.179 -29.727 1.00 97.19 234 LYS A N 1
ATOM 1796 C CA . LYS A 1 234 ? 29.441 0.464 -30.390 1.00 97.19 234 LYS A CA 1
ATOM 1797 C C . LYS A 1 234 ? 30.754 0.129 -29.685 1.00 97.19 234 LYS A C 1
ATOM 1799 O O . LYS A 1 234 ? 31.696 -0.316 -30.342 1.00 97.19 234 LYS A O 1
ATOM 1804 N N . ALA A 1 235 ? 30.797 0.256 -28.359 1.00 96.81 235 ALA A N 1
ATOM 1805 C CA . ALA A 1 235 ? 31.979 -0.065 -27.562 1.00 96.81 235 ALA A CA 1
ATOM 1806 C C . ALA A 1 235 ? 32.391 -1.543 -27.707 1.00 96.81 235 ALA A C 1
ATOM 1808 O O . ALA A 1 235 ? 33.575 -1.851 -27.860 1.00 96.81 235 ALA A O 1
ATOM 1809 N N . LEU A 1 236 ? 31.422 -2.467 -27.731 1.00 97.19 236 LEU A N 1
ATOM 1810 C CA . LEU A 1 236 ? 31.680 -3.893 -27.954 1.00 97.19 236 LEU A CA 1
ATOM 1811 C C . LEU A 1 236 ? 32.219 -4.179 -29.362 1.00 97.19 236 LEU A C 1
ATOM 1813 O O . LEU A 1 236 ? 33.152 -4.974 -29.506 1.00 97.19 236 LEU A O 1
ATOM 1817 N N . MET A 1 237 ? 31.678 -3.533 -30.402 1.00 96.69 237 MET A N 1
ATOM 1818 C CA . MET A 1 237 ? 32.204 -3.664 -31.766 1.00 96.69 237 MET A CA 1
ATOM 1819 C C . MET A 1 237 ? 33.639 -3.140 -31.878 1.00 96.69 237 MET A C 1
ATOM 1821 O O . MET A 1 237 ? 34.493 -3.805 -32.472 1.00 96.69 237 MET A O 1
ATOM 1825 N N . GLU A 1 238 ? 33.934 -1.994 -31.266 1.00 97.06 238 GLU A N 1
ATOM 1826 C CA . GLU A 1 238 ? 35.279 -1.418 -31.247 1.00 97.06 238 GLU A CA 1
ATOM 1827 C C . GLU A 1 238 ? 36.272 -2.321 -30.499 1.00 97.06 238 GLU A C 1
ATOM 1829 O O . GLU A 1 238 ? 37.361 -2.615 -31.005 1.00 97.06 238 GLU A O 1
ATOM 1834 N N . ALA A 1 239 ? 35.885 -2.831 -29.327 1.00 96.00 239 ALA A N 1
ATOM 1835 C CA . ALA A 1 239 ? 36.693 -3.771 -28.557 1.00 96.00 239 ALA A CA 1
ATOM 1836 C C . ALA A 1 239 ? 36.979 -5.055 -29.355 1.00 96.00 239 ALA A C 1
ATOM 1838 O O . ALA A 1 239 ? 38.128 -5.503 -29.423 1.00 96.00 239 ALA A O 1
ATOM 1839 N N . ARG A 1 240 ? 35.966 -5.617 -30.030 1.00 95.31 240 ARG A N 1
ATOM 1840 C CA . ARG A 1 240 ? 36.120 -6.802 -30.888 1.00 95.31 240 ARG A CA 1
ATOM 1841 C C . ARG A 1 240 ? 37.051 -6.536 -32.073 1.00 95.31 240 ARG A C 1
ATOM 1843 O O . ARG A 1 240 ? 37.894 -7.378 -32.381 1.00 95.31 240 ARG A O 1
ATOM 1850 N N . SER A 1 241 ? 36.938 -5.369 -32.706 1.00 95.00 241 SER A N 1
ATOM 1851 C CA . SER A 1 241 ? 37.827 -4.942 -33.793 1.00 95.00 241 SER A CA 1
ATOM 1852 C C . SER A 1 241 ? 39.285 -4.852 -33.326 1.00 95.00 241 SER A C 1
ATOM 1854 O O . SER A 1 241 ? 40.173 -5.438 -33.949 1.00 95.00 241 SER A O 1
ATOM 1856 N N . LYS A 1 242 ? 39.536 -4.228 -32.166 1.00 93.50 242 LYS A N 1
ATOM 1857 C CA . LYS A 1 242 ? 40.875 -4.128 -31.557 1.00 93.50 242 LYS A CA 1
ATOM 1858 C C . LYS A 1 242 ? 41.488 -5.501 -31.254 1.00 93.50 242 LYS A C 1
ATOM 1860 O O . LYS A 1 242 ? 42.674 -5.710 -31.511 1.00 93.50 242 LYS A O 1
ATOM 1865 N N . VAL A 1 243 ? 40.699 -6.449 -30.742 1.00 92.94 243 VAL A N 1
ATOM 1866 C CA . VAL A 1 243 ? 41.157 -7.829 -30.492 1.00 92.94 243 VAL A CA 1
ATOM 1867 C C . VAL A 1 243 ? 41.506 -8.545 -31.801 1.00 92.94 243 VAL A C 1
ATOM 1869 O O . VAL A 1 243 ? 42.564 -9.171 -31.895 1.00 92.94 243 VAL A O 1
ATOM 1872 N N . ASN A 1 244 ? 40.668 -8.415 -32.832 1.00 90.31 244 ASN A N 1
ATOM 1873 C CA . ASN A 1 244 ? 40.922 -9.023 -34.139 1.00 90.31 244 ASN A CA 1
ATOM 1874 C C . ASN A 1 244 ? 42.165 -8.436 -34.828 1.00 90.31 244 ASN A C 1
ATOM 1876 O O . ASN A 1 244 ? 42.980 -9.195 -35.347 1.00 90.31 244 ASN A O 1
ATOM 1880 N N . ALA A 1 245 ? 42.356 -7.114 -34.782 1.00 88.56 245 ALA A N 1
ATOM 1881 C CA . ALA A 1 245 ? 43.540 -6.454 -35.335 1.00 88.56 245 ALA A CA 1
ATOM 1882 C C . ALA A 1 245 ? 44.835 -6.956 -34.672 1.00 88.56 245 ALA A C 1
ATOM 1884 O O . ALA A 1 245 ? 45.803 -7.282 -35.362 1.00 88.56 245 ALA A O 1
ATOM 1885 N N . ARG A 1 246 ? 44.828 -7.120 -33.339 1.00 83.69 246 ARG A N 1
ATOM 1886 C CA . ARG A 1 246 ? 45.953 -7.725 -32.607 1.00 83.69 246 ARG A CA 1
ATOM 1887 C C . ARG A 1 246 ? 46.207 -9.162 -33.061 1.00 83.69 246 ARG A C 1
ATOM 1889 O O . ARG A 1 246 ? 47.350 -9.516 -33.333 1.00 83.69 246 ARG A O 1
ATOM 1896 N N . ARG A 1 247 ? 45.164 -9.983 -33.211 1.00 80.44 247 ARG A N 1
ATOM 1897 C CA . ARG A 1 247 ? 45.307 -11.376 -33.667 1.00 80.44 247 ARG A CA 1
ATOM 1898 C C . ARG A 1 247 ? 45.969 -11.475 -35.045 1.00 80.44 247 ARG A C 1
ATOM 1900 O O . ARG A 1 247 ? 46.848 -12.313 -35.219 1.00 80.44 247 ARG A O 1
ATOM 1907 N N . ILE A 1 248 ? 45.605 -10.597 -35.983 1.00 73.81 248 ILE A N 1
ATOM 1908 C CA . ILE A 1 248 ? 46.223 -10.545 -37.318 1.00 73.81 248 ILE A CA 1
ATOM 1909 C C . ILE A 1 248 ? 47.712 -10.184 -37.209 1.00 73.81 248 ILE A C 1
ATOM 1911 O O . ILE A 1 248 ? 48.546 -10.864 -37.807 1.00 73.81 248 ILE A O 1
ATOM 1915 N N . SER A 1 249 ? 48.066 -9.192 -36.380 1.00 71.94 249 SER A N 1
ATOM 1916 C CA . SER A 1 249 ? 49.471 -8.805 -36.172 1.00 71.94 249 SER A CA 1
ATOM 1917 C C . SER A 1 249 ? 50.336 -9.897 -35.525 1.00 71.94 249 SER A C 1
ATOM 1919 O O . SER A 1 249 ? 51.526 -9.959 -35.804 1.00 71.94 249 SER A O 1
ATOM 1921 N N . PHE A 1 250 ? 49.752 -10.803 -34.729 1.00 62.94 250 PHE A N 1
ATOM 1922 C CA . PHE A 1 250 ? 50.468 -11.961 -34.174 1.00 62.94 250 PHE A CA 1
ATOM 1923 C C . PHE A 1 250 ? 50.599 -13.134 -35.163 1.00 62.94 250 PHE A C 1
ATOM 1925 O O . PHE A 1 250 ? 51.526 -13.927 -35.036 1.00 62.94 250 PHE A O 1
ATOM 1932 N N . SER A 1 251 ? 49.698 -13.259 -36.147 1.00 59.44 251 SER A N 1
ATOM 1933 C CA . SER A 1 251 ? 49.767 -14.314 -37.175 1.00 59.44 251 SER A CA 1
ATOM 1934 C C . SER A 1 251 ? 50.722 -14.007 -38.332 1.00 59.44 251 SER A C 1
ATOM 1936 O O . SER A 1 251 ? 51.149 -14.926 -39.023 1.00 59.44 251 SER A O 1
ATOM 1938 N N . VAL A 1 252 ? 51.107 -12.741 -38.517 1.00 57.59 252 VAL A N 1
ATOM 1939 C CA . VAL A 1 252 ? 52.205 -12.345 -39.413 1.00 57.59 252 VAL A CA 1
ATOM 1940 C C . VAL A 1 252 ? 53.501 -12.328 -38.600 1.00 57.59 252 VAL A C 1
ATOM 1942 O O . VAL A 1 252 ? 54.143 -11.299 -38.410 1.00 57.59 252 VAL A O 1
ATOM 1945 N N . GLY A 1 253 ? 53.864 -13.489 -38.053 1.00 49.06 253 GLY A N 1
ATOM 1946 C CA . GLY A 1 253 ? 55.224 -13.706 -37.577 1.00 49.06 253 GLY A CA 1
ATOM 1947 C C . GLY A 1 253 ? 56.177 -13.650 -38.777 1.00 49.06 253 GLY A C 1
ATOM 1948 O O . GLY A 1 253 ? 55.813 -14.134 -39.853 1.00 49.06 253 GLY A O 1
ATOM 1949 N N . PRO A 1 254 ? 57.373 -13.052 -38.647 1.00 55.88 254 PRO A N 1
ATOM 1950 C CA . PRO A 1 254 ? 58.341 -13.047 -39.729 1.00 55.88 254 PRO A CA 1
ATOM 1951 C C . PRO A 1 254 ? 58.660 -14.498 -40.087 1.00 55.88 254 PRO A C 1
ATOM 1953 O O . PRO A 1 254 ? 59.173 -15.248 -39.256 1.00 55.88 254 PRO A O 1
ATOM 1956 N N . ASN A 1 255 ? 58.348 -14.891 -41.324 1.00 54.91 255 ASN A N 1
ATOM 1957 C CA . ASN A 1 255 ? 58.934 -16.074 -41.932 1.00 54.91 255 ASN A CA 1
ATOM 1958 C C . ASN A 1 255 ? 60.452 -15.956 -41.768 1.00 54.91 255 ASN A C 1
ATOM 1960 O O . ASN A 1 255 ? 61.101 -15.191 -42.479 1.00 54.91 255 ASN A O 1
ATOM 1964 N N . SER A 1 256 ? 61.010 -16.706 -40.818 1.00 51.81 256 SER A N 1
ATOM 1965 C CA . SER A 1 256 ? 62.398 -17.130 -40.907 1.00 51.81 256 SER A CA 1
ATOM 1966 C C . SER A 1 256 ? 62.486 -18.072 -42.106 1.00 51.81 256 SER A C 1
ATOM 1968 O O . SER A 1 256 ? 61.793 -19.092 -42.121 1.00 51.81 256 SER A O 1
ATOM 1970 N N . PRO A 1 257 ? 63.296 -17.757 -43.127 1.00 55.50 257 PRO A N 1
ATOM 1971 C CA . PRO A 1 257 ? 63.552 -18.675 -44.214 1.00 55.50 257 PRO A CA 1
ATOM 1972 C C . PRO A 1 257 ? 64.619 -19.664 -43.743 1.00 55.50 257 PRO A C 1
ATOM 1974 O O . PRO A 1 257 ? 65.813 -19.396 -43.838 1.00 55.50 257 PRO A O 1
ATOM 1977 N N . THR A 1 258 ? 64.215 -20.824 -43.238 1.00 53.53 258 THR A N 1
ATOM 1978 C CA . THR A 1 258 ? 65.105 -21.989 -43.187 1.00 53.53 258 THR A CA 1
ATOM 1979 C C . THR A 1 258 ? 64.607 -23.008 -44.194 1.00 53.53 258 THR A C 1
ATOM 1981 O O . THR A 1 258 ? 63.675 -23.772 -43.961 1.00 53.53 258 THR A O 1
ATOM 1984 N N . GLY A 1 259 ? 65.241 -22.974 -45.366 1.00 57.09 259 GLY A N 1
ATOM 1985 C CA . GLY A 1 259 ? 65.114 -24.011 -46.373 1.00 57.09 259 GLY A CA 1
ATOM 1986 C C . GLY A 1 259 ? 65.529 -25.359 -45.793 1.00 57.09 259 GLY A C 1
ATOM 1987 O O . GLY A 1 259 ? 66.709 -25.616 -45.581 1.00 57.09 259 GLY A O 1
ATOM 1988 N N . GLY A 1 260 ? 64.549 -26.225 -45.561 1.00 54.22 260 GLY A N 1
ATOM 1989 C CA . GLY A 1 260 ? 64.740 -27.660 -45.409 1.00 54.22 260 GLY A CA 1
ATOM 1990 C C . GLY A 1 260 ? 64.336 -28.338 -46.710 1.00 54.22 260 GLY A C 1
ATOM 1991 O O . GLY A 1 260 ? 63.163 -28.631 -46.920 1.00 54.22 260 GLY A O 1
ATOM 1992 N N . LYS A 1 261 ? 65.304 -28.549 -47.604 1.00 54.09 261 LYS A N 1
ATOM 1993 C CA . LYS A 1 261 ? 65.176 -29.435 -48.766 1.00 54.09 261 LYS A CA 1
ATOM 1994 C C . LYS A 1 261 ? 64.924 -30.852 -48.230 1.00 54.09 261 LYS A C 1
ATOM 1996 O O . LYS A 1 261 ? 65.833 -31.465 -47.681 1.00 54.09 261 LYS A O 1
ATOM 2001 N N . LEU A 1 262 ? 63.693 -31.343 -48.329 1.00 58.53 262 LEU A N 1
ATOM 2002 C CA . LEU A 1 262 ? 63.362 -32.743 -48.069 1.00 58.53 262 LEU A CA 1
ATOM 2003 C C . LEU A 1 262 ? 63.480 -33.501 -49.391 1.00 58.53 262 LEU A C 1
ATOM 2005 O O . LEU A 1 262 ? 62.614 -33.400 -50.259 1.00 58.53 262 LEU A O 1
ATOM 2009 N N . ASP A 1 263 ? 64.595 -34.218 -49.533 1.00 55.19 263 ASP A N 1
ATOM 2010 C CA . ASP A 1 263 ? 64.823 -35.194 -50.595 1.00 55.19 263 ASP A CA 1
ATOM 2011 C C . ASP A 1 263 ? 63.723 -36.259 -50.556 1.00 55.19 263 ASP A C 1
ATOM 2013 O O . ASP A 1 263 ? 63.645 -37.097 -49.655 1.00 55.19 263 ASP A O 1
ATOM 2017 N N . THR A 1 264 ? 62.863 -36.226 -51.565 1.00 60.47 264 THR A N 1
ATOM 2018 C CA . THR A 1 264 ? 61.914 -37.291 -51.870 1.00 60.47 264 THR A CA 1
ATOM 2019 C C . THR A 1 264 ? 62.668 -38.363 -52.650 1.00 60.47 264 THR A C 1
ATOM 2021 O O . THR A 1 264 ? 62.944 -38.217 -53.838 1.00 60.47 264 THR A O 1
ATOM 2024 N N . LYS A 1 265 ? 63.051 -39.448 -51.963 1.00 61.81 265 LYS A N 1
ATOM 2025 C CA . LYS A 1 265 ? 63.535 -40.665 -52.627 1.00 61.81 265 LYS A CA 1
ATOM 2026 C C . LYS A 1 265 ? 62.390 -41.292 -53.438 1.00 61.81 265 LYS A C 1
ATOM 2028 O O . LYS A 1 265 ? 61.301 -41.454 -52.885 1.00 61.81 265 LYS A O 1
ATOM 2033 N N . PRO A 1 266 ? 62.628 -41.689 -54.698 1.00 61.41 266 PRO A N 1
ATOM 2034 C CA . PRO A 1 266 ? 61.653 -42.436 -55.476 1.00 61.41 266 PRO A CA 1
ATOM 2035 C C . PRO A 1 266 ? 61.516 -43.853 -54.906 1.00 61.41 266 PRO A C 1
ATOM 2037 O O . PRO A 1 266 ? 62.508 -44.549 -54.676 1.00 61.41 266 PRO A O 1
ATOM 2040 N N . VAL A 1 267 ? 60.271 -44.253 -54.658 1.00 68.75 267 VAL A N 1
ATOM 2041 C CA . VAL A 1 267 ? 59.879 -45.636 -54.365 1.00 68.75 267 VAL A CA 1
ATOM 2042 C C . VAL A 1 267 ? 59.972 -46.423 -55.678 1.00 68.75 267 VAL A C 1
ATOM 2044 O O . VAL A 1 267 ? 59.436 -45.946 -56.678 1.00 68.75 267 VAL A O 1
ATOM 2047 N N . PRO A 1 268 ? 60.665 -47.573 -55.726 1.00 62.53 268 PRO A N 1
ATOM 2048 C CA . PRO A 1 268 ? 60.687 -48.405 -56.917 1.00 62.53 268 PRO A CA 1
ATOM 2049 C C . PRO A 1 268 ? 59.385 -49.201 -57.023 1.00 62.53 268 PRO A C 1
ATOM 2051 O O . PRO A 1 268 ? 58.947 -49.825 -56.055 1.00 62.53 268 PRO A O 1
ATOM 2054 N N . ASP A 1 269 ? 58.806 -49.190 -58.220 1.00 61.41 269 ASP A N 1
ATOM 2055 C CA . ASP A 1 269 ? 57.757 -50.117 -58.627 1.00 61.41 269 ASP A CA 1
ATOM 2056 C C . ASP A 1 269 ? 58.281 -51.560 -58.552 1.00 61.41 269 ASP A C 1
ATOM 2058 O O . ASP A 1 269 ? 59.351 -51.880 -59.079 1.00 61.41 269 ASP A O 1
ATOM 2062 N N . GLY A 1 270 ? 57.522 -52.436 -57.895 1.00 54.31 270 GLY A N 1
ATOM 2063 C CA . GLY A 1 270 ? 57.816 -53.861 -57.794 1.00 54.31 270 GLY A CA 1
ATOM 2064 C C . GLY A 1 270 ? 56.541 -54.672 -57.571 1.00 54.31 270 GLY A C 1
ATOM 2065 O O . GLY A 1 270 ? 55.970 -54.594 -56.489 1.00 54.31 270 GLY A O 1
ATOM 2066 N N . ASN A 1 271 ? 56.150 -55.380 -58.640 1.00 51.62 271 ASN A N 1
ATOM 2067 C CA . ASN A 1 271 ? 55.090 -56.389 -58.836 1.00 51.62 271 ASN A CA 1
ATOM 2068 C C . ASN A 1 271 ? 54.501 -57.100 -57.612 1.00 51.62 271 ASN A C 1
ATOM 2070 O O . ASN A 1 271 ? 55.288 -57.617 -56.788 1.00 51.62 271 ASN A O 1
#

Organism: NCBI:txid112416

Foldseek 3Di:
DDDDDDDDDDDDDPDDPDDDDPPDDPPDDDDPPQPQPQVPPLLDDCVLVPPCPPVSVVLVVVLVVLVVVPLQSSLVVQLVVVVVSCVVSPPPVLVVVLLVVLVVVLVVCVVVDDPVCSVVSSVVSSVVSVVVVVVVVVVSNDSKRKTWGQFDDPVCVVQEDADADPPPDDDDADPVNDDPCPPPGKHWPFTWIWIQDSVRDIDTPGRTYIHGCPHPVNVVVVVVVVVVVVVVVVVVVVVVVVVVVVVVVVVPDPPPDDDDPDDDDDDDDDD

Radius of gyration: 35.17 Å; chains: 1; bounding box: 90×93×90 Å